Protein AF-A0A3D2Q857-F1 (afdb_monomer_lite)

Radius of gyration: 27.86 Å; chains: 1; bounding box: 73×74×64 Å

Sequence (341 aa):
PSPISETFEQLVIKKILSHPESVDIVTVSDYGKGFLSRLLLRTVIQNAKKRKIPIIVDPKGVDFTVYRYATILKPNLSEAYAAAKLPLDAPLDHVADVLLQNVHVDMLLITRSEEGMTLFTKEGERMDFPVRLKEVIDVTGAGDTVLAVISMALGNGLGIKYGAEIANIAAGMAIEKVGCTRINLSELAVRLLEYDVENKIFDEEHLFALKHALNGNQYTVLGLDSTQGMTTALFRSMRQIASKTKEKKLIVYLRDNEPDEEFVSLLSSLSEVDFIILKCESLKNLCEIIRPEEVYVIKDDMLISLENPSDLLELSMASTIIPKQLQFLLASQSSLQGEDA

Foldseek 3Di:
DEADDPVVLVVVLVVLLPDDLPDQAAEEEDPPPRDDDLVSLVSNLVSCVVSVHAYEYADDDQQLLSNAAHQEYEYELVNLCSNLVHDSPPDVLSSQQSCCVRRVYQKYWYQHQQQFIWIAGNVGDIDGAHAPAPDFAAQAQLSVLLRVQLRVCSSVVHDSVVSSNLSRQRSRVCRVDPHNDDDDLLNSLLSVLVPDLLVLEAEPVCLVSVLSVCVPAAEEEEEEELVVADDPLVVVVLVVVLPPDVGYAYEYEYPDQDHDPVRSVVLSPDPSHSHYYYDHPFPLVSCVSNVHPWYWYDDPSDIDTDPDSVVRVVVVPPDPPPPPVCVVVVVVVVVPPDDDD

pLDDT: mean 81.79, std 17.05, range [30.38, 98.44]

Secondary structure (DSSP, 8-state):
-PPPPHHHHHHHHHHHHTS-S----EEEE--SSSSS-HHHHHHHHHHHHHTT--EEEE--SS-GGGGTT-SEE--BHHHHHHHHT--TTS-HHHHHHHHHHHH--SEEEEE-GGG-EEEEETTS-EEEE----S-----TTHHHHHHHHHHHHHHTT--HHHHHHHHHHHHHHHHTSSSSPPPPHHHHHHHHHHS-SGGGEE-GGGHHHHHHHHTT--EEEEEE-GGG---HHHHHHHHHHHHT-TTPEEEEEE--SS--HHHHHHHHH-TT--EEE--SS-HHHHHHHH--SEEEEEETTEEEE--STTHHHHHHGGG----HHHHHHHHTTTTSSS---

Structure (mmCIF, N/CA/C/O backbone):
data_AF-A0A3D2Q857-F1
#
_entry.id   AF-A0A3D2Q857-F1
#
loop_
_atom_site.group_PDB
_atom_site.id
_atom_site.type_symbol
_atom_site.label_atom_id
_atom_site.label_alt_id
_atom_site.label_comp_id
_atom_site.label_asym_id
_atom_site.label_entity_id
_atom_site.label_seq_id
_atom_site.pdbx_PDB_ins_code
_atom_site.Cartn_x
_atom_site.Cartn_y
_atom_site.Cartn_z
_atom_site.occupancy
_atom_site.B_iso_or_equiv
_atom_site.auth_seq_id
_atom_site.auth_comp_id
_atom_site.auth_asym_id
_atom_site.auth_atom_id
_atom_site.pdbx_PDB_model_num
ATOM 1 N N . PRO A 1 1 ? 27.785 1.574 -13.848 1.00 69.19 1 PRO A N 1
ATOM 2 C CA . PRO A 1 1 ? 28.121 0.200 -13.396 1.00 69.19 1 PRO A CA 1
ATOM 3 C C . PRO A 1 1 ? 28.032 -0.787 -14.559 1.00 69.19 1 PRO A C 1
ATOM 5 O O . PRO A 1 1 ? 27.131 -0.662 -15.385 1.00 69.19 1 PRO A O 1
ATOM 8 N N . SER A 1 2 ? 28.976 -1.723 -14.638 1.00 80.38 2 SER A N 1
ATOM 9 C CA . SER A 1 2 ? 28.976 -2.751 -15.680 1.00 80.38 2 SER A CA 1
ATOM 10 C C . SER A 1 2 ? 27.854 -3.769 -15.437 1.00 80.38 2 SER A C 1
ATOM 12 O O . SER A 1 2 ? 27.570 -4.070 -14.274 1.00 80.38 2 SER A O 1
ATOM 14 N N . PRO A 1 3 ? 27.219 -4.300 -16.495 1.00 82.75 3 PRO A N 1
ATOM 15 C CA . PRO A 1 3 ? 26.289 -5.415 -16.367 1.00 82.75 3 PRO A CA 1
ATOM 16 C C . PRO A 1 3 ? 26.946 -6.637 -15.717 1.00 82.75 3 PRO A C 1
ATOM 18 O O . PRO A 1 3 ? 28.163 -6.825 -15.809 1.00 82.75 3 PRO A O 1
ATOM 21 N N . ILE A 1 4 ? 26.128 -7.485 -15.096 1.00 91.62 4 ILE A N 1
ATOM 22 C CA . ILE A 1 4 ? 26.543 -8.831 -14.685 1.00 91.62 4 ILE A CA 1
ATOM 23 C C . ILE A 1 4 ? 27.024 -9.664 -15.883 1.00 91.62 4 ILE A C 1
ATOM 25 O O . ILE A 1 4 ? 26.655 -9.402 -17.027 1.00 91.62 4 ILE A O 1
ATOM 29 N N . SER A 1 5 ? 27.855 -10.679 -15.625 1.00 94.38 5 SER A N 1
ATOM 30 C CA . SER A 1 5 ? 28.319 -11.582 -16.681 1.00 94.38 5 SER A CA 1
ATOM 31 C C . SER A 1 5 ? 27.171 -12.424 -17.240 1.00 94.38 5 SER A C 1
ATOM 33 O O . SER A 1 5 ? 26.264 -12.815 -16.506 1.00 94.38 5 SER A O 1
ATOM 35 N N . GLU A 1 6 ? 27.248 -12.761 -18.527 1.00 93.88 6 GLU A N 1
ATOM 36 C CA . GLU A 1 6 ? 26.237 -13.570 -19.220 1.00 93.88 6 GLU A CA 1
ATOM 37 C C . GLU A 1 6 ? 26.003 -14.918 -18.520 1.00 93.88 6 GLU A C 1
ATOM 39 O O . GLU A 1 6 ? 24.867 -15.316 -18.272 1.00 93.88 6 GLU A O 1
ATOM 44 N N . THR A 1 7 ? 27.071 -15.597 -18.091 1.00 95.81 7 THR A N 1
ATOM 45 C CA . THR A 1 7 ? 26.963 -16.865 -17.353 1.00 95.81 7 THR A CA 1
ATOM 46 C C . THR A 1 7 ? 26.178 -16.713 -16.047 1.00 95.81 7 THR A C 1
ATOM 48 O O . THR A 1 7 ? 25.382 -17.586 -15.697 1.00 95.81 7 THR A O 1
ATOM 51 N N . PHE A 1 8 ? 26.389 -15.614 -15.314 1.00 95.56 8 PHE A N 1
ATOM 52 C CA . PHE A 1 8 ? 25.679 -15.358 -14.062 1.00 95.56 8 PHE A CA 1
ATOM 53 C C . PHE A 1 8 ? 24.224 -14.945 -14.313 1.00 95.56 8 PHE A C 1
ATOM 55 O O . PHE A 1 8 ? 23.327 -15.437 -13.634 1.00 95.56 8 PHE A O 1
ATOM 62 N N . GLU A 1 9 ? 23.974 -14.121 -15.331 1.00 95.75 9 GLU A N 1
ATOM 63 C CA . GLU A 1 9 ? 22.632 -13.743 -15.779 1.00 95.75 9 GLU A CA 1
ATOM 64 C C . GLU A 1 9 ? 21.779 -14.973 -16.125 1.00 95.75 9 GLU A C 1
ATOM 66 O O . GLU A 1 9 ? 20.667 -15.118 -15.614 1.00 95.75 9 GLU A O 1
ATOM 71 N N . GLN A 1 10 ? 22.319 -15.908 -16.914 1.00 95.94 10 GLN A N 1
ATOM 72 C CA . GLN A 1 10 ? 21.631 -17.154 -17.268 1.00 95.94 10 GLN A CA 1
ATOM 73 C C . GLN A 1 10 ? 21.326 -18.022 -16.039 1.00 95.94 10 GLN A C 1
ATOM 75 O O . GLN A 1 10 ? 20.254 -18.625 -15.944 1.00 95.94 10 GLN A O 1
ATOM 80 N N . LEU A 1 11 ? 22.240 -18.064 -15.064 1.00 96.06 11 LEU A N 1
ATOM 81 C CA . LEU A 1 11 ? 22.031 -18.783 -13.807 1.00 96.06 11 LEU A CA 1
ATOM 82 C C . LEU A 1 11 ? 20.894 -18.163 -12.981 1.00 96.06 11 LEU A C 1
ATOM 84 O O . LEU A 1 11 ? 20.036 -18.897 -12.483 1.00 96.06 11 LEU A O 1
ATOM 88 N N . VAL A 1 12 ? 20.860 -16.832 -12.868 1.00 94.69 12 VAL A N 1
ATOM 89 C CA . VAL A 1 12 ? 19.798 -16.095 -12.164 1.00 94.69 12 VAL A CA 1
ATOM 90 C C . VAL A 1 12 ? 18.449 -16.324 -12.842 1.00 94.69 12 VAL A C 1
ATOM 92 O O . VAL A 1 12 ? 17.491 -16.710 -12.170 1.00 94.69 12 VAL A O 1
ATOM 95 N N . ILE A 1 13 ? 18.381 -16.177 -14.170 1.00 94.69 13 ILE A N 1
ATOM 96 C CA . ILE A 1 13 ? 17.165 -16.433 -14.954 1.00 94.69 13 ILE A CA 1
ATOM 97 C C . ILE A 1 13 ? 16.664 -17.854 -14.700 1.00 94.69 13 ILE A C 1
ATOM 99 O O . ILE A 1 13 ? 15.509 -18.042 -14.320 1.00 94.69 13 ILE A O 1
ATOM 103 N N . LYS A 1 14 ? 17.535 -18.861 -14.839 1.00 94.94 14 LYS A N 1
ATOM 104 C CA . LYS A 1 14 ? 17.166 -20.262 -14.607 1.00 94.94 14 LYS A CA 1
ATOM 105 C C . LYS A 1 14 ? 16.597 -20.471 -13.203 1.00 94.94 14 LYS A C 1
ATOM 107 O O . LYS A 1 14 ? 15.602 -21.176 -13.058 1.00 94.94 14 LYS A O 1
ATOM 112 N N . LYS A 1 15 ? 17.201 -19.856 -12.181 1.00 92.75 15 LYS A N 1
ATOM 113 C CA . LYS A 1 15 ? 16.764 -19.997 -10.787 1.00 92.75 15 LYS A CA 1
ATOM 114 C C . LYS A 1 15 ? 15.410 -19.335 -10.523 1.00 92.75 15 LYS A C 1
ATOM 116 O O . LYS A 1 15 ? 14.588 -19.920 -9.816 1.00 92.75 15 LYS A O 1
ATOM 121 N N . ILE A 1 16 ? 15.162 -18.155 -11.090 1.00 90.06 16 ILE A N 1
ATOM 122 C CA . ILE A 1 16 ? 13.866 -17.468 -10.975 1.00 90.06 16 ILE A CA 1
ATOM 123 C C . ILE A 1 16 ? 12.778 -18.285 -11.677 1.00 90.06 16 ILE A C 1
ATOM 125 O O . ILE A 1 16 ? 11.742 -18.565 -11.082 1.00 90.06 16 ILE A O 1
ATOM 129 N N . LEU A 1 17 ? 13.037 -18.750 -12.902 1.00 89.19 17 LEU A N 1
ATOM 130 C CA . LEU A 1 17 ? 12.067 -19.526 -13.678 1.00 89.19 17 LEU A CA 1
ATOM 131 C C . LEU A 1 17 ? 11.774 -20.914 -13.087 1.00 89.19 17 LEU A C 1
ATOM 133 O O . LEU A 1 17 ? 10.726 -21.479 -13.382 1.00 89.19 17 LEU A O 1
ATOM 137 N N . SER A 1 18 ? 12.674 -21.463 -12.264 1.00 88.94 18 SER A N 1
ATOM 138 C CA . SER A 1 18 ? 12.472 -22.746 -11.579 1.00 88.94 18 SER A CA 1
ATOM 139 C C . SER A 1 18 ? 11.699 -22.649 -10.259 1.00 88.94 18 SER A C 1
ATOM 141 O O . SER A 1 18 ? 11.531 -23.673 -9.599 1.00 88.94 18 SER A O 1
ATOM 143 N N . HIS A 1 19 ? 11.303 -21.450 -9.815 1.00 81.31 19 HIS A N 1
ATOM 144 C CA . HIS A 1 19 ? 10.526 -21.319 -8.579 1.00 81.31 19 HIS A CA 1
ATOM 145 C C . HIS A 1 19 ? 9.131 -21.955 -8.721 1.00 81.31 19 HIS A C 1
ATOM 147 O O . HIS A 1 19 ? 8.553 -21.905 -9.809 1.00 81.31 19 HIS A O 1
ATOM 153 N N . PRO A 1 20 ? 8.594 -22.548 -7.636 1.00 66.69 20 PRO A N 1
ATOM 154 C CA . PRO A 1 20 ? 7.318 -23.261 -7.653 1.00 66.69 20 PRO A CA 1
ATOM 155 C C . PRO A 1 20 ? 6.125 -22.367 -8.035 1.00 66.69 20 PRO A C 1
ATOM 157 O O . PRO A 1 20 ? 6.214 -21.136 -8.092 1.00 66.69 20 PRO A O 1
ATOM 160 N N . GLU A 1 21 ? 4.983 -23.005 -8.309 1.00 70.25 21 GLU A N 1
ATOM 161 C CA . GLU A 1 21 ? 3.767 -22.325 -8.776 1.00 70.25 21 GLU A CA 1
ATOM 162 C C . GLU A 1 21 ? 3.173 -21.330 -7.760 1.00 70.25 21 GLU A C 1
ATOM 164 O O . GLU A 1 21 ? 2.498 -20.393 -8.175 1.00 70.25 21 GLU A O 1
ATOM 169 N N . SER A 1 22 ? 3.510 -21.461 -6.474 1.00 81.06 22 SER A N 1
ATOM 170 C CA . SER A 1 22 ? 2.967 -20.712 -5.329 1.00 81.06 22 SER A CA 1
ATOM 171 C C . SER A 1 22 ? 3.533 -19.292 -5.143 1.00 81.06 22 SER A C 1
ATOM 173 O O . SER A 1 22 ? 3.868 -18.908 -4.025 1.00 81.06 22 SER A O 1
ATOM 175 N N . VAL A 1 23 ? 3.747 -18.540 -6.224 1.00 89.94 23 VAL A N 1
ATOM 176 C CA . VAL A 1 23 ? 4.171 -17.132 -6.138 1.00 89.94 23 VAL A CA 1
ATOM 177 C C . VAL A 1 23 ? 2.974 -16.249 -6.456 1.00 89.94 23 VAL A C 1
ATOM 179 O O . VAL A 1 23 ? 2.501 -16.271 -7.590 1.00 89.94 23 VAL A O 1
ATOM 182 N 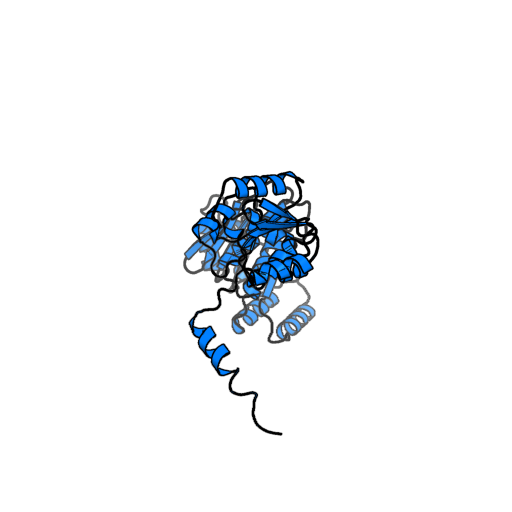N . ASP A 1 24 ? 2.531 -15.457 -5.482 1.00 91.94 24 ASP A N 1
ATOM 183 C CA . ASP A 1 24 ? 1.356 -14.584 -5.624 1.00 91.94 24 ASP A CA 1
ATOM 184 C C . ASP A 1 24 ? 1.696 -13.228 -6.258 1.00 91.94 24 ASP A C 1
ATOM 186 O O . ASP A 1 24 ? 0.861 -12.618 -6.922 1.00 91.94 24 ASP A O 1
ATOM 190 N N . ILE A 1 25 ? 2.938 -12.758 -6.096 1.00 94.50 25 ILE A N 1
ATOM 191 C CA . ILE A 1 25 ? 3.408 -11.474 -6.626 1.00 94.50 25 ILE A CA 1
ATOM 192 C C . ILE A 1 25 ? 4.908 -11.492 -6.928 1.00 94.50 25 ILE A C 1
ATOM 194 O O . ILE A 1 25 ? 5.692 -12.155 -6.248 1.00 94.50 25 ILE A O 1
ATOM 198 N N . VAL A 1 26 ? 5.320 -10.738 -7.950 1.00 95.38 26 VAL A N 1
ATOM 199 C CA . VAL A 1 26 ? 6.729 -10.457 -8.248 1.00 95.38 26 VAL A CA 1
ATOM 200 C C . VAL A 1 26 ? 7.010 -8.974 -8.039 1.00 95.38 26 VAL A C 1
ATOM 202 O O . VAL A 1 26 ? 6.297 -8.111 -8.546 1.00 95.38 26 VAL A O 1
ATOM 205 N N . THR A 1 27 ? 8.103 -8.673 -7.349 1.00 96.44 27 THR A N 1
ATOM 206 C CA . THR A 1 27 ? 8.496 -7.300 -7.037 1.00 96.44 27 THR A CA 1
ATOM 207 C C . THR A 1 27 ? 9.927 -7.058 -7.500 1.00 96.44 27 THR A C 1
ATOM 209 O O . THR A 1 27 ? 10.819 -7.864 -7.233 1.00 96.44 27 THR A O 1
ATOM 212 N N . VAL A 1 28 ? 10.155 -5.952 -8.205 1.00 96.69 28 VAL A N 1
ATOM 213 C CA . VAL A 1 28 ? 11.469 -5.551 -8.715 1.00 96.69 28 VAL A CA 1
ATOM 214 C C . VAL A 1 28 ? 11.796 -4.164 -8.181 1.00 96.69 28 VAL A C 1
ATOM 216 O O . VAL A 1 28 ? 11.106 -3.211 -8.518 1.00 96.69 28 VAL A O 1
ATOM 219 N N . SER A 1 29 ? 12.854 -4.052 -7.379 1.00 95.31 29 SER A N 1
ATOM 220 C CA . SER A 1 29 ? 13.442 -2.762 -7.004 1.00 95.31 29 SER A CA 1
ATOM 221 C C . SER A 1 29 ? 14.738 -2.563 -7.783 1.00 95.31 29 SER A C 1
ATOM 223 O O . SER A 1 29 ? 15.705 -3.311 -7.593 1.00 95.31 29 SER A O 1
ATOM 225 N N . ASP A 1 30 ? 14.743 -1.612 -8.719 1.00 95.25 30 ASP A N 1
ATOM 226 C CA . ASP A 1 30 ? 15.918 -1.289 -9.517 1.00 95.25 30 ASP A CA 1
ATOM 227 C C . ASP A 1 30 ? 16.662 -0.081 -8.948 1.00 95.25 30 ASP A C 1
ATOM 229 O O . ASP A 1 30 ? 16.148 1.027 -8.863 1.00 95.25 30 ASP A O 1
ATOM 233 N N . TYR A 1 31 ? 17.930 -0.284 -8.597 1.00 91.50 31 TYR A N 1
ATOM 234 C CA . TYR A 1 31 ? 18.826 0.782 -8.137 1.00 91.50 31 TYR A CA 1
ATOM 235 C C . TYR A 1 31 ? 19.800 1.246 -9.230 1.00 91.50 31 TYR A C 1
ATOM 237 O O . TYR A 1 31 ? 20.719 2.026 -8.962 1.00 91.50 31 TYR A O 1
ATOM 245 N N . GLY A 1 32 ? 19.670 0.729 -10.456 1.00 91.69 32 GLY A N 1
ATOM 246 C CA . GLY A 1 32 ? 20.548 1.047 -11.578 1.00 91.69 32 GLY A CA 1
ATOM 247 C C . GLY A 1 32 ? 21.992 0.593 -11.353 1.00 91.69 32 GLY A C 1
ATOM 248 O O . GLY A 1 32 ? 22.923 1.258 -11.804 1.00 91.69 32 GLY A O 1
ATOM 249 N N . LYS A 1 33 ? 22.207 -0.511 -10.617 1.00 92.50 33 LYS A N 1
ATOM 250 C CA . LYS A 1 33 ? 23.543 -1.022 -10.233 1.00 92.50 33 LYS A CA 1
ATOM 251 C C . LYS A 1 33 ? 24.117 -2.092 -11.173 1.00 92.50 33 LYS A C 1
ATOM 253 O O . LYS A 1 33 ? 25.229 -2.550 -10.939 1.00 92.50 33 LYS A O 1
ATOM 258 N N . GLY A 1 34 ? 23.409 -2.447 -12.248 1.00 90.88 34 GLY A N 1
ATOM 259 C CA . GLY A 1 34 ? 23.886 -3.371 -13.292 1.00 90.88 34 GLY A CA 1
ATOM 260 C C . GLY A 1 34 ? 23.492 -4.843 -13.106 1.00 90.88 34 GLY A C 1
ATOM 261 O O . GLY A 1 34 ? 23.753 -5.648 -13.996 1.00 90.88 34 GLY A O 1
ATOM 262 N N . PHE A 1 35 ? 22.839 -5.196 -11.992 1.00 94.00 35 PHE A N 1
ATOM 263 C CA . PHE A 1 35 ? 22.289 -6.541 -11.772 1.00 94.00 35 PHE A CA 1
ATOM 264 C C . PHE A 1 35 ? 21.055 -6.811 -12.642 1.00 94.00 35 PHE A C 1
ATOM 266 O O . PHE A 1 35 ? 20.967 -7.846 -13.297 1.00 94.00 35 PHE A O 1
ATOM 273 N N . LEU A 1 36 ? 20.118 -5.861 -12.675 1.00 95.12 36 LEU A N 1
ATOM 274 C CA . LEU A 1 36 ? 18.904 -5.945 -13.482 1.00 95.12 36 LEU A CA 1
ATOM 275 C C . LEU A 1 36 ? 19.212 -5.551 -14.926 1.00 95.12 36 LEU A C 1
ATOM 277 O O . LEU A 1 36 ? 19.081 -4.402 -15.340 1.00 95.12 36 LEU A O 1
ATOM 281 N N . SER A 1 37 ? 19.687 -6.522 -15.695 1.00 93.94 37 SER A N 1
ATOM 282 C CA . SER A 1 37 ? 19.902 -6.363 -17.127 1.00 93.94 37 SER A CA 1
ATOM 283 C C . SER A 1 37 ? 18.575 -6.321 -17.900 1.00 93.94 37 SER A C 1
ATOM 285 O O . SER A 1 37 ? 17.525 -6.767 -17.428 1.00 93.94 37 SER A O 1
ATOM 287 N N . ARG A 1 38 ? 18.632 -5.857 -19.157 1.00 93.50 38 ARG A N 1
ATOM 288 C CA . ARG A 1 38 ? 17.465 -5.859 -20.059 1.00 93.50 38 ARG A CA 1
ATOM 289 C C . ARG A 1 38 ? 16.916 -7.268 -20.297 1.00 93.50 38 ARG A C 1
ATOM 291 O O . ARG A 1 38 ? 15.700 -7.439 -20.358 1.00 93.50 38 ARG A O 1
ATOM 298 N N . LEU A 1 39 ? 17.789 -8.268 -20.450 1.00 94.38 39 LEU A N 1
ATOM 299 C CA . LEU A 1 39 ? 17.365 -9.648 -20.690 1.00 94.38 39 LEU A CA 1
ATOM 300 C C . LEU A 1 39 ? 16.694 -10.241 -19.448 1.00 94.38 39 LEU A C 1
ATOM 302 O O . LEU A 1 39 ? 15.630 -10.851 -19.575 1.00 94.38 39 LEU A O 1
ATOM 306 N N . LEU A 1 40 ? 17.266 -10.021 -18.260 1.00 95.62 40 LEU A N 1
ATOM 307 C CA . LEU A 1 40 ? 16.693 -10.486 -17.000 1.00 95.62 40 LEU A CA 1
ATOM 308 C C . LEU A 1 40 ? 15.311 -9.866 -16.759 1.00 95.62 40 LEU A C 1
ATOM 310 O O . LEU A 1 40 ? 14.342 -10.608 -16.603 1.00 95.62 40 LEU A O 1
ATOM 314 N N . LEU A 1 41 ? 15.196 -8.533 -16.815 1.00 96.12 41 LEU A N 1
ATOM 315 C CA . LEU A 1 41 ? 13.925 -7.819 -16.625 1.00 96.12 41 LEU A CA 1
ATOM 316 C C . LEU A 1 41 ? 12.846 -8.315 -17.589 1.00 96.12 41 LEU A C 1
ATOM 318 O O . LEU A 1 41 ? 11.762 -8.712 -17.162 1.00 96.12 41 LEU A O 1
ATOM 322 N N . ARG A 1 42 ? 13.164 -8.376 -18.888 1.00 95.44 42 ARG A N 1
ATOM 323 C CA . ARG A 1 42 ? 12.232 -8.867 -19.909 1.00 95.44 42 ARG A CA 1
ATOM 324 C C . ARG A 1 42 ? 11.771 -10.290 -19.612 1.00 95.44 42 ARG A C 1
ATOM 326 O O . ARG A 1 42 ? 10.584 -10.579 -19.739 1.00 95.44 42 ARG A O 1
ATOM 333 N N . THR A 1 43 ? 12.690 -11.172 -19.231 1.00 95.50 43 THR A N 1
ATOM 334 C CA . THR A 1 43 ? 12.377 -12.581 -18.966 1.00 95.50 43 THR A CA 1
ATOM 335 C C . THR A 1 43 ? 11.466 -12.732 -17.749 1.00 95.50 43 THR A C 1
ATOM 337 O O . THR A 1 43 ? 10.483 -13.471 -17.810 1.00 95.50 43 THR A O 1
ATOM 340 N N . VAL A 1 44 ? 11.748 -11.997 -16.670 1.00 95.50 44 VAL A N 1
ATOM 341 C CA . VAL A 1 44 ? 10.947 -12.017 -15.437 1.00 95.50 44 VAL A CA 1
ATOM 342 C C . VAL A 1 44 ? 9.545 -11.459 -15.686 1.00 95.50 44 VAL A C 1
ATOM 344 O O . VAL A 1 44 ? 8.564 -12.129 -15.364 1.00 95.50 44 VAL A O 1
ATOM 347 N N . ILE A 1 45 ? 9.430 -10.295 -16.336 1.00 96.44 45 ILE A N 1
ATOM 348 C CA . ILE A 1 45 ? 8.134 -9.667 -16.648 1.00 96.44 45 ILE A CA 1
ATOM 349 C C . ILE A 1 45 ? 7.285 -10.575 -17.547 1.00 96.44 45 ILE A C 1
ATOM 351 O O . ILE A 1 45 ? 6.103 -10.794 -17.285 1.00 96.44 45 ILE A O 1
ATOM 355 N N . GLN A 1 46 ? 7.879 -11.160 -18.592 1.00 94.88 46 GLN A N 1
ATOM 356 C CA . GLN A 1 46 ? 7.160 -12.066 -19.491 1.00 94.88 46 GLN A CA 1
ATOM 357 C C . GLN A 1 46 ? 6.697 -13.346 -18.786 1.00 94.88 46 GLN A C 1
ATOM 359 O O . GLN A 1 46 ? 5.591 -13.822 -19.053 1.00 94.88 46 GLN A O 1
ATOM 364 N N . ASN A 1 47 ? 7.516 -13.905 -17.890 1.00 93.69 47 ASN A N 1
ATOM 365 C CA . ASN A 1 47 ? 7.133 -15.080 -17.115 1.00 93.69 47 ASN A CA 1
ATOM 366 C C . ASN A 1 47 ? 5.969 -14.777 -16.162 1.00 93.69 47 ASN A C 1
ATOM 368 O O . ASN A 1 47 ? 4.984 -15.517 -16.178 1.00 93.69 47 ASN A O 1
ATOM 372 N N . ALA A 1 48 ? 6.050 -13.674 -15.410 1.00 94.19 48 ALA A N 1
ATOM 373 C CA . ALA A 1 48 ? 4.988 -13.230 -14.509 1.00 94.19 48 ALA A CA 1
ATOM 374 C C . ALA A 1 48 ? 3.670 -13.031 -15.274 1.00 94.19 48 ALA A C 1
ATOM 376 O O . ALA A 1 48 ? 2.653 -13.634 -14.932 1.00 94.19 48 ALA A O 1
ATOM 377 N N . LYS A 1 49 ? 3.717 -12.325 -16.413 1.00 92.75 49 LYS A N 1
ATOM 378 C CA . LYS A 1 49 ? 2.553 -12.114 -17.284 1.00 92.75 49 LYS A CA 1
ATOM 379 C C . LYS A 1 49 ? 1.951 -13.420 -17.808 1.00 92.75 49 LYS A C 1
ATOM 381 O O . LYS A 1 49 ? 0.735 -13.584 -17.779 1.00 92.75 49 LYS A O 1
ATOM 386 N N . LYS A 1 50 ? 2.779 -14.374 -18.256 1.00 92.81 50 LYS A N 1
ATOM 387 C CA . LYS A 1 50 ? 2.311 -15.696 -18.721 1.00 92.81 50 LYS A CA 1
ATOM 388 C C . LYS A 1 50 ? 1.585 -16.465 -17.613 1.00 92.81 50 LYS A C 1
ATOM 390 O O . LYS A 1 50 ? 0.608 -17.154 -17.893 1.00 92.81 50 LYS A O 1
ATOM 395 N N . ARG A 1 51 ? 2.062 -16.339 -16.375 1.00 91.88 51 ARG A N 1
ATOM 396 C CA . AR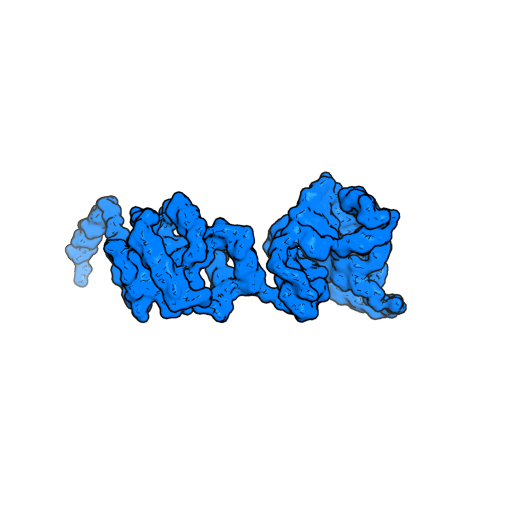G A 1 51 ? 1.475 -16.964 -15.182 1.00 91.88 51 ARG A CA 1
ATOM 397 C C . ARG A 1 51 ? 0.325 -16.158 -14.574 1.00 91.88 51 ARG A C 1
ATOM 399 O O . ARG A 1 51 ? -0.271 -16.629 -13.618 1.00 91.88 51 ARG A O 1
ATOM 406 N N . LYS A 1 52 ? 0.006 -14.980 -15.129 1.00 92.44 52 LYS A N 1
ATOM 407 C CA . LYS A 1 52 ? -0.959 -14.016 -14.573 1.00 92.44 52 LYS A CA 1
ATOM 408 C C . LYS A 1 52 ? -0.621 -13.584 -13.139 1.00 92.44 52 LYS A C 1
ATOM 410 O O . LYS A 1 52 ? -1.516 -13.280 -12.362 1.00 92.44 52 LYS A O 1
ATOM 415 N N . ILE A 1 53 ? 0.667 -13.552 -12.810 1.00 93.81 53 ILE A N 1
ATOM 416 C CA . ILE A 1 53 ? 1.162 -13.048 -11.531 1.00 93.81 53 ILE A CA 1
ATOM 417 C C . ILE A 1 53 ? 1.406 -11.542 -11.686 1.00 93.81 53 ILE A C 1
ATOM 419 O O . ILE A 1 53 ? 2.140 -11.157 -12.607 1.00 93.81 53 ILE A O 1
ATOM 423 N N . PRO A 1 54 ? 0.825 -10.692 -10.823 1.00 95.19 54 PRO A N 1
ATOM 424 C CA . PRO A 1 54 ? 1.124 -9.269 -10.797 1.00 95.19 54 PRO A CA 1
ATOM 425 C C . PRO A 1 54 ? 2.621 -9.017 -10.624 1.00 95.19 54 PRO A C 1
ATOM 427 O O . PRO A 1 54 ? 3.278 -9.645 -9.791 1.00 95.19 54 PRO A O 1
ATOM 430 N N . ILE A 1 55 ? 3.160 -8.080 -11.402 1.00 96.88 55 ILE A N 1
ATOM 431 C CA . ILE A 1 55 ? 4.538 -7.619 -11.243 1.00 96.88 55 ILE A CA 1
ATOM 432 C C . ILE A 1 55 ? 4.595 -6.110 -11.038 1.00 96.88 55 ILE A C 1
ATOM 434 O O . ILE A 1 55 ? 4.107 -5.342 -11.871 1.00 96.88 55 ILE A O 1
ATOM 438 N N . ILE A 1 56 ? 5.216 -5.701 -9.933 1.00 97.94 56 ILE A N 1
ATOM 439 C CA . ILE A 1 56 ? 5.453 -4.298 -9.595 1.00 97.94 56 ILE A CA 1
ATOM 440 C C . ILE A 1 56 ? 6.935 -3.999 -9.767 1.00 97.94 56 ILE A C 1
ATOM 442 O O . ILE A 1 56 ? 7.790 -4.746 -9.287 1.00 97.94 56 ILE A O 1
ATOM 446 N N . VAL A 1 57 ? 7.232 -2.890 -10.433 1.00 97.94 57 VAL A N 1
ATOM 447 C CA . VAL A 1 57 ? 8.598 -2.431 -10.667 1.00 97.94 57 VAL A CA 1
ATOM 448 C C . VAL A 1 57 ? 8.773 -1.027 -10.095 1.00 97.94 57 VAL A C 1
ATOM 450 O O . VAL A 1 57 ? 8.054 -0.111 -10.489 1.00 97.94 57 VAL A O 1
ATOM 453 N N . ASP A 1 58 ? 9.754 -0.851 -9.213 1.00 97.31 58 ASP A N 1
ATOM 454 C CA . ASP A 1 58 ? 10.328 0.448 -8.857 1.00 97.31 58 ASP A CA 1
ATOM 455 C C . ASP A 1 58 ? 11.506 0.736 -9.804 1.00 97.31 58 ASP A C 1
ATOM 457 O O . ASP A 1 58 ? 12.533 0.049 -9.724 1.00 97.31 58 ASP A O 1
ATOM 461 N N . PRO A 1 59 ? 11.334 1.628 -10.796 1.00 96.56 59 PRO A N 1
ATOM 462 C CA . PRO A 1 59 ? 12.289 1.783 -11.881 1.00 96.56 59 PRO A CA 1
ATOM 463 C C . PRO A 1 59 ? 13.490 2.646 -11.491 1.00 96.56 59 PRO A C 1
ATOM 465 O O . PRO A 1 59 ? 13.447 3.442 -10.559 1.00 96.56 59 PRO A O 1
ATOM 468 N N . LYS A 1 60 ? 14.546 2.588 -12.312 1.00 94.56 60 LYS A N 1
ATOM 469 C CA . LYS A 1 60 ? 15.638 3.563 -12.262 1.00 94.56 60 LYS A CA 1
ATOM 470 C C . LYS A 1 60 ? 16.019 4.090 -13.630 1.00 94.56 60 LYS A C 1
ATOM 472 O O . LYS A 1 60 ? 16.027 3.377 -14.629 1.00 94.56 60 LYS A O 1
ATOM 477 N N . GLY A 1 61 ? 16.455 5.346 -13.646 1.00 91.38 61 GLY A N 1
ATOM 478 C CA . GLY A 1 61 ? 16.944 6.011 -14.846 1.00 91.38 61 GLY A CA 1
ATOM 479 C C . GLY A 1 61 ? 15.806 6.614 -15.661 1.00 91.38 61 GLY A C 1
ATOM 480 O O . GLY A 1 61 ? 14.750 6.922 -15.127 1.00 91.38 61 GLY A O 1
ATOM 481 N N . VAL A 1 62 ? 16.058 6.822 -16.953 1.00 93.44 62 VAL A N 1
ATOM 482 C CA . VAL A 1 62 ? 15.157 7.573 -17.850 1.00 93.44 62 VAL A CA 1
ATOM 483 C C . VAL A 1 62 ? 14.573 6.720 -18.975 1.00 93.44 62 VAL A C 1
ATOM 485 O O . VAL A 1 62 ? 13.696 7.165 -19.704 1.00 93.44 62 VAL A O 1
ATOM 488 N N . ASP A 1 63 ? 15.070 5.496 -19.157 1.00 94.75 63 ASP A N 1
ATOM 489 C CA . ASP A 1 63 ? 14.557 4.571 -20.166 1.00 94.75 63 ASP A CA 1
ATOM 490 C C . ASP A 1 63 ? 13.640 3.547 -19.504 1.00 94.75 63 ASP A C 1
ATOM 492 O O . ASP A 1 63 ? 14.062 2.443 -19.169 1.00 94.75 63 ASP A O 1
ATOM 496 N N . PHE A 1 64 ? 12.366 3.900 -19.335 1.00 97.12 64 PHE A N 1
ATOM 497 C CA . PHE A 1 64 ? 11.384 2.974 -18.768 1.00 97.12 64 PHE A CA 1
ATOM 498 C C . PHE A 1 64 ? 10.963 1.864 -19.736 1.00 97.12 64 PHE A C 1
ATOM 500 O O . PHE A 1 64 ? 10.280 0.925 -19.330 1.00 97.12 64 PHE A O 1
ATOM 507 N N . THR A 1 65 ? 11.409 1.886 -20.999 1.00 95.38 65 THR A N 1
ATOM 508 C CA . THR A 1 65 ? 11.046 0.842 -21.970 1.00 95.38 65 THR A CA 1
ATOM 509 C C . THR A 1 65 ? 11.634 -0.535 -21.628 1.00 95.38 65 THR A C 1
ATOM 511 O O . THR A 1 65 ? 11.194 -1.557 -22.158 1.00 95.38 65 THR A O 1
ATOM 514 N N . VAL A 1 66 ? 12.600 -0.593 -20.708 1.00 95.44 66 VAL A N 1
ATOM 515 C CA . VAL A 1 66 ? 13.128 -1.853 -20.162 1.00 95.44 66 VAL A CA 1
ATOM 516 C C . VAL A 1 66 ? 12.127 -2.577 -19.256 1.00 95.44 66 VAL A C 1
ATOM 518 O O . VAL A 1 66 ? 12.239 -3.790 -19.093 1.00 95.44 66 VAL A O 1
ATOM 521 N N . TYR A 1 67 ? 11.130 -1.862 -18.726 1.00 97.38 67 TYR A N 1
ATOM 522 C CA . TYR A 1 67 ? 10.103 -2.381 -17.815 1.00 97.38 67 TYR A CA 1
ATOM 523 C C . TYR A 1 67 ? 8.749 -2.610 -18.506 1.00 97.38 67 TYR A C 1
ATOM 525 O O . TYR A 1 67 ? 7.719 -2.743 -17.844 1.00 97.38 67 TYR A O 1
ATOM 533 N N . ARG A 1 68 ? 8.726 -2.631 -19.847 1.00 96.12 68 ARG A N 1
ATOM 534 C CA . ARG A 1 68 ? 7.485 -2.751 -20.624 1.00 96.12 68 ARG A CA 1
ATOM 535 C C . ARG A 1 68 ? 6.659 -3.964 -20.225 1.00 96.12 68 ARG A C 1
ATOM 537 O O . ARG A 1 68 ? 7.201 -5.056 -20.066 1.00 96.12 68 ARG A O 1
ATOM 544 N N . TYR A 1 69 ? 5.339 -3.778 -20.196 1.00 96.12 69 TYR A N 1
ATOM 545 C CA . TYR A 1 69 ? 4.344 -4.803 -19.862 1.00 96.12 69 TYR A CA 1
ATOM 546 C C . TYR A 1 69 ? 4.348 -5.293 -18.411 1.00 96.12 69 TYR A C 1
ATOM 548 O O . TYR A 1 69 ? 3.720 -6.319 -18.134 1.00 96.12 69 TYR A O 1
ATOM 556 N N . ALA A 1 70 ? 5.029 -4.593 -17.502 1.00 97.38 70 ALA A N 1
ATOM 557 C CA . ALA A 1 70 ? 4.797 -4.781 -16.077 1.00 97.38 70 ALA A CA 1
ATOM 558 C C . ALA A 1 70 ? 3.343 -4.435 -15.712 1.00 97.38 70 ALA A C 1
ATOM 560 O O . ALA A 1 70 ? 2.696 -3.637 -16.394 1.00 97.38 70 ALA A O 1
ATOM 561 N N . THR A 1 71 ? 2.830 -5.027 -14.633 1.00 97.38 71 THR A N 1
ATOM 562 C CA . THR A 1 71 ? 1.486 -4.706 -14.136 1.00 97.38 71 THR A CA 1
ATOM 563 C C . THR A 1 71 ? 1.467 -3.290 -13.576 1.00 97.38 71 THR A C 1
ATOM 565 O O . THR A 1 71 ? 0.609 -2.496 -13.942 1.00 97.38 71 THR A O 1
ATOM 568 N N . ILE A 1 72 ? 2.445 -2.956 -12.729 1.00 98.12 72 ILE A N 1
ATOM 569 C CA . ILE A 1 72 ? 2.561 -1.634 -12.111 1.00 98.12 72 ILE A CA 1
ATOM 570 C C . ILE A 1 72 ? 3.991 -1.128 -12.249 1.00 98.12 72 ILE A C 1
ATOM 572 O O . ILE A 1 72 ? 4.945 -1.839 -11.923 1.00 98.12 72 ILE A O 1
ATOM 576 N N . LEU A 1 73 ? 4.133 0.118 -12.687 1.00 98.31 73 LEU A N 1
ATOM 577 C CA . LEU A 1 73 ? 5.388 0.860 -12.619 1.00 98.31 73 LEU A CA 1
ATOM 578 C C . LEU A 1 73 ? 5.269 1.955 -11.559 1.00 98.31 73 LEU A C 1
ATOM 580 O O . LEU A 1 73 ? 4.300 2.712 -11.580 1.00 98.31 73 LEU A O 1
ATOM 584 N N . LYS A 1 74 ? 6.240 2.042 -10.645 1.00 97.75 74 LYS A N 1
ATOM 585 C CA . LYS A 1 74 ? 6.201 2.944 -9.488 1.00 97.75 74 LYS A CA 1
ATOM 586 C C . LYS A 1 74 ? 7.364 3.951 -9.453 1.00 97.75 74 LYS A C 1
ATOM 588 O O . LYS A 1 74 ? 8.198 3.853 -8.554 1.00 97.75 74 LYS A O 1
ATOM 593 N N . PRO A 1 75 ? 7.484 4.892 -10.402 1.00 97.44 75 PRO A N 1
ATOM 594 C CA . PRO A 1 75 ? 8.529 5.912 -10.339 1.00 97.44 75 PRO A CA 1
ATOM 595 C C . PRO A 1 75 ? 8.229 6.963 -9.263 1.00 97.44 75 PRO A C 1
ATOM 597 O O . PRO A 1 75 ? 7.076 7.165 -8.874 1.00 97.44 75 PRO A O 1
ATOM 600 N N . ASN A 1 76 ? 9.252 7.705 -8.838 1.00 95.75 76 ASN A N 1
ATOM 601 C CA . ASN A 1 76 ? 9.006 9.008 -8.217 1.00 95.75 76 ASN A CA 1
ATOM 602 C C . ASN A 1 76 ? 8.725 10.090 -9.273 1.00 95.75 76 ASN A C 1
ATOM 604 O O . ASN A 1 76 ? 8.915 9.878 -10.473 1.00 95.75 76 ASN A O 1
ATOM 608 N N . LEU A 1 77 ? 8.298 11.270 -8.822 1.00 95.50 77 LEU A N 1
ATOM 609 C CA . LEU A 1 77 ? 7.963 12.397 -9.690 1.00 95.50 77 LEU A CA 1
ATOM 610 C C . LEU A 1 77 ? 9.107 12.760 -10.654 1.00 95.50 77 LEU A C 1
ATOM 612 O O . LEU A 1 77 ? 8.911 12.798 -11.865 1.00 95.50 77 LEU A O 1
ATOM 616 N N . SER A 1 78 ? 10.321 12.958 -10.137 1.00 94.75 78 SER A N 1
ATOM 617 C CA . SER A 1 78 ? 11.488 13.341 -10.947 1.00 94.75 78 SER A CA 1
ATOM 618 C C . SER A 1 78 ? 11.810 12.302 -12.027 1.00 94.75 78 SER A C 1
ATOM 620 O O . SER A 1 78 ? 12.043 12.645 -13.187 1.00 94.75 78 SER A O 1
ATOM 622 N N . GLU A 1 79 ? 11.757 11.018 -11.671 1.00 96.62 79 GLU A N 1
ATOM 623 C CA . GLU A 1 79 ? 11.976 9.913 -12.603 1.00 96.62 79 GLU A CA 1
ATOM 624 C C . GLU A 1 79 ? 10.877 9.837 -13.670 1.00 96.62 79 GLU A C 1
ATOM 626 O O . GLU A 1 79 ? 11.188 9.623 -14.841 1.00 96.62 79 GLU A O 1
ATOM 631 N N . ALA A 1 80 ? 9.613 10.072 -13.300 1.00 97.81 80 ALA A N 1
ATOM 632 C CA . ALA A 1 80 ? 8.494 10.093 -14.237 1.00 97.81 80 ALA A CA 1
ATOM 633 C C . ALA A 1 80 ? 8.653 11.202 -15.292 1.00 97.81 80 ALA A C 1
ATOM 635 O O . ALA A 1 80 ? 8.602 10.919 -16.491 1.00 97.81 80 ALA A O 1
ATOM 636 N N . TYR A 1 81 ? 8.927 12.441 -14.872 1.00 98.06 81 TYR A N 1
ATOM 637 C CA . TYR A 1 81 ? 9.158 13.557 -15.799 1.00 98.06 81 TYR A CA 1
ATOM 638 C C . TYR A 1 81 ? 10.382 13.322 -16.689 1.00 98.06 81 TYR A C 1
ATOM 640 O O . TYR A 1 81 ? 10.323 13.528 -17.906 1.00 98.06 81 TYR A O 1
ATOM 648 N N . ALA A 1 82 ? 11.482 12.829 -16.111 1.00 97.38 82 ALA A N 1
ATOM 649 C CA . ALA A 1 82 ? 12.698 12.541 -16.863 1.00 97.38 82 ALA A CA 1
ATOM 650 C C . ALA A 1 82 ? 12.481 11.444 -17.920 1.00 97.38 82 ALA A C 1
ATOM 652 O O . ALA A 1 82 ? 12.960 11.575 -19.049 1.00 97.38 82 ALA A O 1
ATOM 653 N N . ALA A 1 83 ? 11.733 10.389 -17.586 1.00 97.56 83 ALA A N 1
ATOM 654 C CA . ALA A 1 83 ? 11.406 9.313 -18.516 1.00 97.56 83 ALA A CA 1
ATOM 655 C C . ALA A 1 83 ? 10.401 9.743 -19.598 1.00 97.56 83 ALA A C 1
ATOM 657 O O . ALA A 1 83 ? 10.530 9.331 -20.754 1.00 97.56 83 ALA A O 1
ATOM 658 N N . ALA A 1 84 ? 9.444 10.612 -19.258 1.00 97.50 84 ALA A N 1
ATOM 659 C CA . ALA A 1 84 ? 8.509 11.198 -20.218 1.00 97.50 84 ALA A CA 1
ATOM 660 C C . ALA A 1 84 ? 9.172 12.240 -21.134 1.00 97.50 84 ALA A C 1
ATOM 662 O O . ALA A 1 84 ? 8.630 12.557 -22.191 1.00 97.50 84 ALA A O 1
ATOM 663 N N . LYS A 1 85 ? 10.358 12.742 -20.754 1.00 97.12 85 LYS A N 1
ATOM 664 C CA . LYS A 1 85 ? 11.080 13.834 -21.428 1.00 97.12 85 LYS A CA 1
ATOM 665 C C . LYS A 1 85 ? 10.246 15.115 -21.502 1.00 97.12 85 LYS A C 1
ATOM 667 O O . LYS A 1 85 ? 10.270 15.823 -22.508 1.00 97.12 85 LYS A O 1
ATOM 672 N N . LEU A 1 86 ? 9.522 15.397 -20.424 1.00 97.31 86 LEU A N 1
ATOM 673 C CA . LEU A 1 86 ? 8.686 16.581 -20.267 1.00 97.31 86 LEU A CA 1
ATOM 674 C C . LEU A 1 86 ? 9.249 17.486 -19.161 1.00 97.31 86 LEU A C 1
ATOM 676 O O . LEU A 1 86 ? 9.903 16.991 -18.239 1.00 97.31 86 LEU A O 1
ATOM 680 N N . PRO A 1 87 ? 9.030 18.809 -19.243 1.00 95.31 87 PRO A N 1
ATOM 681 C CA . PRO A 1 87 ? 9.429 19.733 -18.188 1.00 95.31 87 PRO A CA 1
ATOM 682 C C . PRO A 1 87 ? 8.558 19.542 -16.936 1.00 95.31 87 PRO A C 1
ATOM 684 O O . PRO A 1 87 ? 7.417 19.102 -17.046 1.00 95.31 87 PRO A O 1
ATOM 687 N N . LEU A 1 88 ? 9.092 19.874 -15.753 1.00 92.25 88 LEU A N 1
ATOM 688 C CA . LEU A 1 88 ? 8.433 19.650 -14.451 1.00 92.25 88 LEU A CA 1
ATOM 689 C C . LEU A 1 88 ? 7.100 20.400 -14.273 1.00 92.25 88 LEU A C 1
ATOM 691 O O . LEU A 1 88 ? 6.324 20.053 -13.391 1.00 92.25 88 LEU A O 1
ATOM 695 N N . ASP A 1 89 ? 6.837 21.422 -15.085 1.00 93.44 89 ASP A N 1
ATOM 696 C CA . ASP A 1 89 ? 5.588 22.189 -15.101 1.00 93.44 89 ASP A CA 1
ATOM 697 C C . ASP A 1 89 ? 4.513 21.582 -16.019 1.00 93.44 89 ASP A C 1
ATOM 699 O O . ASP A 1 89 ? 3.368 22.040 -16.011 1.00 93.44 89 ASP A O 1
ATOM 703 N N . ALA A 1 90 ? 4.844 20.546 -16.801 1.00 96.94 90 ALA A N 1
ATOM 704 C CA . ALA A 1 90 ? 3.854 19.844 -17.604 1.00 96.94 90 ALA A CA 1
ATOM 705 C C . ALA A 1 90 ? 2.797 19.185 -16.694 1.00 96.94 90 ALA A C 1
ATOM 707 O O . ALA A 1 90 ? 3.152 18.646 -15.640 1.00 96.94 90 ALA A O 1
ATOM 708 N N . PRO A 1 91 ? 1.510 19.171 -17.092 1.00 97.38 91 PRO A N 1
ATOM 709 C CA . PRO A 1 91 ? 0.463 18.508 -16.321 1.00 97.38 91 PRO A CA 1
ATOM 710 C C . PRO A 1 91 ? 0.800 17.039 -16.058 1.00 97.38 91 PRO A C 1
ATOM 712 O O . PRO A 1 91 ? 1.179 16.315 -16.981 1.00 97.38 91 PRO A O 1
ATOM 715 N N . LEU A 1 92 ? 0.625 16.587 -14.814 1.00 97.19 92 LEU A N 1
ATOM 716 C CA . LEU A 1 92 ? 0.956 15.215 -14.420 1.00 97.19 92 LEU A CA 1
ATOM 717 C C . LEU A 1 92 ? 0.184 14.170 -15.243 1.00 97.19 92 LEU A C 1
ATOM 719 O O . LEU A 1 92 ? 0.749 13.137 -15.588 1.00 97.19 92 LEU A O 1
ATOM 723 N N . ASP A 1 93 ? -1.063 14.467 -15.620 1.00 97.50 93 ASP A N 1
ATOM 724 C CA . ASP A 1 93 ? -1.868 13.609 -16.500 1.00 97.50 93 ASP A CA 1
ATOM 725 C C . ASP A 1 93 ? -1.183 13.399 -17.859 1.00 97.50 93 ASP A C 1
ATOM 727 O O . ASP A 1 93 ? -1.086 12.278 -18.346 1.00 97.50 93 ASP A O 1
ATOM 731 N N . HIS A 1 94 ? -0.594 14.457 -18.428 1.00 97.62 94 HIS A N 1
ATOM 732 C CA . HIS A 1 94 ? 0.127 14.363 -19.696 1.00 97.62 94 HIS A CA 1
ATOM 733 C C . HIS A 1 94 ? 1.400 13.513 -19.574 1.00 97.62 94 HIS A C 1
ATOM 735 O O . HIS A 1 94 ? 1.719 12.726 -20.467 1.00 97.62 94 HIS A O 1
ATOM 741 N N . VAL A 1 95 ? 2.117 13.636 -18.453 1.00 98.12 95 VAL A N 1
ATOM 742 C CA . VAL A 1 95 ? 3.278 12.788 -18.142 1.00 98.12 95 VAL A CA 1
ATOM 743 C C . VAL A 1 95 ? 2.857 11.325 -18.043 1.00 98.12 95 VAL A C 1
ATOM 745 O O . VAL A 1 95 ? 3.496 10.461 -18.648 1.00 98.12 95 VAL A O 1
ATOM 748 N N . ALA A 1 96 ? 1.777 11.046 -17.313 1.00 97.88 96 ALA A N 1
ATOM 749 C CA . ALA A 1 96 ? 1.250 9.702 -17.146 1.00 97.88 96 ALA A CA 1
ATOM 750 C C . ALA A 1 96 ? 0.809 9.090 -18.481 1.00 97.88 96 ALA A C 1
ATOM 752 O O . ALA A 1 96 ? 1.218 7.969 -18.782 1.00 97.88 96 ALA A O 1
ATOM 753 N N . ASP A 1 97 ? 0.082 9.836 -19.315 1.00 97.44 97 ASP A N 1
ATOM 754 C CA . ASP A 1 97 ? -0.356 9.394 -20.643 1.00 97.44 97 ASP A CA 1
ATOM 755 C C . ASP A 1 97 ? 0.826 8.983 -21.527 1.00 97.44 97 ASP A C 1
ATOM 757 O O . ASP A 1 97 ? 0.836 7.895 -22.110 1.00 97.44 97 ASP A O 1
ATOM 761 N N . VAL A 1 98 ? 1.864 9.825 -21.591 1.00 97.06 98 VAL A N 1
ATOM 762 C CA . VAL A 1 98 ? 3.083 9.543 -22.362 1.00 97.06 98 VAL A CA 1
ATOM 763 C C . VAL A 1 98 ? 3.757 8.264 -21.863 1.00 97.06 98 VAL A C 1
ATOM 765 O O . VAL A 1 98 ? 4.187 7.429 -22.665 1.00 97.06 98 VAL A O 1
ATOM 768 N N . LEU A 1 99 ? 3.857 8.079 -20.547 1.00 97.88 99 LEU A N 1
ATOM 769 C CA . LEU A 1 99 ? 4.484 6.893 -19.963 1.00 97.88 99 LEU A CA 1
ATOM 770 C C . LEU A 1 99 ? 3.645 5.627 -20.173 1.00 97.88 99 LEU A C 1
ATOM 772 O O . LEU A 1 99 ? 4.199 4.601 -20.570 1.00 97.88 99 LEU A O 1
ATOM 776 N N . LEU A 1 100 ? 2.329 5.685 -19.972 1.00 97.50 100 LEU A N 1
ATOM 777 C CA . LEU A 1 100 ? 1.421 4.558 -20.191 1.00 97.50 100 LEU A CA 1
ATOM 778 C C . LEU A 1 100 ? 1.460 4.097 -21.654 1.00 97.50 100 LEU A C 1
ATOM 780 O O . LEU A 1 100 ? 1.624 2.903 -21.917 1.00 97.50 100 LEU A O 1
ATOM 784 N N . GLN A 1 101 ? 1.426 5.034 -22.606 1.00 94.75 101 GLN A N 1
ATOM 785 C CA . GLN A 1 101 ? 1.510 4.734 -24.039 1.00 94.75 101 GLN A CA 1
ATOM 786 C C . GLN A 1 101 ? 2.871 4.160 -24.446 1.00 94.75 101 GLN A C 1
ATOM 788 O O . GLN A 1 101 ? 2.940 3.220 -25.234 1.00 94.75 101 GLN A O 1
ATOM 793 N N . ASN A 1 102 ? 3.974 4.684 -23.908 1.00 94.62 102 ASN A N 1
ATOM 794 C CA . ASN A 1 102 ? 5.312 4.223 -24.285 1.00 94.62 102 ASN A CA 1
ATOM 795 C C . ASN A 1 102 ? 5.675 2.886 -23.625 1.00 94.62 102 ASN A C 1
ATOM 797 O O . ASN A 1 102 ? 6.227 1.985 -24.269 1.00 94.62 102 ASN A O 1
ATOM 801 N N . VAL A 1 103 ? 5.349 2.722 -22.342 1.00 95.81 103 VAL A N 1
ATOM 802 C CA . VAL A 1 103 ? 5.783 1.576 -21.533 1.00 95.81 103 VAL A CA 1
ATOM 803 C C . VAL A 1 103 ? 4.764 0.427 -21.565 1.00 95.81 103 VAL A C 1
ATOM 805 O O . VAL A 1 103 ? 5.145 -0.732 -21.406 1.00 95.81 103 VAL A O 1
ATOM 808 N N . HIS A 1 104 ? 3.497 0.691 -21.896 1.00 96.06 104 HIS A N 1
ATOM 809 C CA . HIS A 1 104 ? 2.444 -0.331 -21.993 1.00 96.06 104 HIS A CA 1
ATOM 810 C C . HIS A 1 104 ? 2.268 -1.127 -20.686 1.00 96.06 104 HIS A C 1
ATOM 812 O O . HIS A 1 104 ? 2.194 -2.360 -20.711 1.00 96.06 104 HIS A O 1
ATOM 818 N N . VAL A 1 105 ? 2.279 -0.431 -19.550 1.00 97.06 105 VAL A N 1
ATOM 819 C CA . VAL A 1 105 ? 1.961 -1.006 -18.232 1.00 97.06 105 VAL A CA 1
ATOM 820 C C . VAL A 1 105 ? 0.467 -0.891 -17.967 1.00 97.06 105 VAL A C 1
ATOM 822 O O . VAL A 1 105 ? -0.192 -0.040 -18.562 1.00 97.06 105 VAL A O 1
ATOM 825 N N . ASP A 1 106 ? -0.075 -1.749 -17.102 1.00 96.69 106 ASP A N 1
ATOM 826 C CA . ASP A 1 106 ? -1.499 -1.667 -16.756 1.00 96.69 106 ASP A CA 1
ATOM 827 C C . ASP A 1 106 ? -1.785 -0.456 -15.861 1.00 96.69 106 ASP A C 1
ATOM 829 O O . ASP A 1 106 ? -2.828 0.182 -15.995 1.00 96.69 106 ASP A O 1
ATOM 833 N N . MET A 1 107 ? -0.845 -0.127 -14.973 1.00 97.94 107 MET A N 1
ATOM 834 C CA . MET A 1 107 ? -0.953 0.985 -14.037 1.00 97.94 107 MET A CA 1
ATOM 835 C C . MET A 1 107 ? 0.389 1.689 -13.822 1.00 97.94 107 MET A C 1
ATOM 837 O O . MET A 1 107 ? 1.459 1.071 -13.833 1.00 97.94 107 MET A O 1
ATOM 841 N N . LEU A 1 108 ? 0.319 2.990 -13.563 1.00 98.44 108 LEU A N 1
ATOM 842 C CA . LEU A 1 108 ? 1.444 3.844 -13.210 1.00 98.44 108 LEU A CA 1
ATOM 843 C C . LEU A 1 108 ? 1.158 4.505 -11.859 1.00 98.44 108 LEU A C 1
ATOM 845 O O . LEU A 1 108 ? 0.215 5.280 -11.740 1.00 98.44 108 LEU A O 1
ATOM 849 N N . LEU A 1 109 ? 1.969 4.207 -10.846 1.00 98.31 109 LEU A N 1
ATOM 850 C CA . LEU A 1 109 ? 1.851 4.796 -9.514 1.00 98.31 109 LEU A CA 1
ATOM 851 C C . LEU A 1 109 ? 3.008 5.765 -9.266 1.00 98.31 109 LEU A C 1
ATOM 853 O O . LEU A 1 109 ? 4.125 5.346 -8.982 1.00 98.31 109 LEU A O 1
ATOM 857 N N . ILE A 1 110 ? 2.747 7.062 -9.359 1.00 97.56 110 ILE A N 1
ATOM 858 C CA . ILE A 1 110 ? 3.774 8.091 -9.192 1.00 97.56 110 ILE A CA 1
ATOM 859 C C . ILE A 1 110 ? 3.814 8.527 -7.730 1.00 97.56 110 ILE A C 1
ATOM 861 O O . ILE A 1 110 ? 2.818 9.034 -7.211 1.00 97.56 110 ILE A O 1
ATOM 865 N N . THR A 1 111 ? 4.966 8.372 -7.071 1.00 94.94 111 THR A N 1
ATOM 866 C CA . THR A 1 111 ? 5.183 8.931 -5.729 1.00 94.94 111 THR A CA 1
ATOM 867 C C . THR A 1 111 ? 5.629 10.393 -5.811 1.00 94.94 111 THR A C 1
ATOM 869 O O . THR A 1 111 ? 6.489 10.764 -6.614 1.00 94.94 111 THR A O 1
ATOM 872 N N . ARG A 1 112 ? 5.030 11.239 -4.974 1.00 92.44 112 ARG A N 1
ATOM 873 C CA . ARG A 1 112 ? 5.126 12.708 -4.982 1.00 92.44 112 ARG A CA 1
ATOM 874 C C . ARG A 1 112 ? 5.596 13.258 -3.629 1.00 92.44 112 ARG A C 1
ATOM 876 O O . ARG A 1 112 ? 5.204 14.347 -3.229 1.00 92.44 112 ARG A O 1
ATOM 883 N N . SER A 1 113 ? 6.428 12.493 -2.921 1.00 86.06 113 SER A N 1
ATOM 884 C CA . SER A 1 113 ? 6.956 12.859 -1.598 1.00 86.06 113 SER A CA 1
ATOM 885 C C . SER A 1 113 ? 5.831 13.273 -0.630 1.00 86.06 113 SER A C 1
ATOM 887 O O . SER A 1 113 ? 4.889 12.505 -0.441 1.00 86.06 113 SER A O 1
ATOM 889 N N . GLU A 1 114 ? 5.900 14.462 -0.030 1.00 82.00 114 GLU A N 1
ATOM 890 C CA . GLU A 1 114 ? 4.908 15.006 0.900 1.00 82.00 114 GLU A CA 1
ATOM 891 C C . GLU A 1 114 ? 3.514 15.225 0.287 1.00 82.00 114 GLU A C 1
ATOM 893 O O . GLU A 1 114 ? 2.527 15.246 1.019 1.00 82.00 114 GLU A O 1
ATOM 898 N N . GLU A 1 115 ? 3.400 15.329 -1.043 1.00 86.81 115 GLU A N 1
ATOM 899 C CA . GLU A 1 115 ? 2.102 15.427 -1.727 1.00 86.81 115 GLU A CA 1
ATOM 900 C C . GLU A 1 115 ? 1.397 14.066 -1.850 1.00 86.81 115 GLU A C 1
ATOM 902 O O . GLU A 1 115 ? 0.205 14.008 -2.153 1.00 86.81 115 GLU A O 1
ATOM 907 N N . GLY A 1 116 ? 2.115 12.966 -1.604 1.00 91.44 116 GLY A N 1
ATOM 908 C CA . GLY A 1 116 ? 1.579 11.608 -1.563 1.00 91.44 116 GLY A CA 1
ATOM 909 C C . GLY A 1 116 ? 1.802 10.832 -2.836 1.00 91.44 116 GLY A C 1
ATOM 910 O O . GLY A 1 116 ? 2.936 10.716 -3.299 1.00 91.44 116 GLY A O 1
ATOM 911 N N . MET A 1 117 ? 0.755 10.223 -3.377 1.00 95.19 117 MET A N 1
ATOM 912 C CA . MET A 1 117 ? 0.864 9.392 -4.574 1.00 95.19 117 MET A CA 1
ATOM 913 C C . MET A 1 117 ? -0.303 9.623 -5.520 1.00 95.19 117 MET A C 1
ATOM 915 O O . MET A 1 117 ? -1.415 9.907 -5.087 1.00 95.19 117 MET A O 1
ATOM 919 N N . THR A 1 118 ? -0.067 9.436 -6.814 1.00 97.75 118 THR A N 1
ATOM 920 C CA . THR A 1 118 ? -1.129 9.430 -7.824 1.00 97.75 118 THR A CA 1
ATOM 921 C C . THR A 1 118 ? -1.040 8.144 -8.637 1.00 97.75 118 THR A C 1
ATOM 923 O O . THR A 1 118 ? 0.017 7.814 -9.177 1.00 97.75 118 THR A O 1
ATOM 926 N N . LEU A 1 119 ? -2.145 7.406 -8.705 1.00 98.25 119 LEU A N 1
ATOM 927 C CA . LEU A 1 119 ? -2.303 6.202 -9.511 1.00 98.25 119 LEU A CA 1
ATOM 928 C C . LEU A 1 119 ? -3.033 6.547 -10.804 1.00 98.25 119 LEU A C 1
ATOM 930 O O . LEU A 1 119 ? -4.099 7.159 -10.774 1.00 98.25 119 LEU A O 1
ATOM 934 N N . PHE A 1 120 ? -2.476 6.087 -11.915 1.00 98.31 120 PHE A N 1
ATOM 935 C CA . PHE A 1 120 ? -3.075 6.148 -13.237 1.00 98.31 120 PHE A CA 1
ATOM 936 C C . PHE A 1 120 ? -3.277 4.735 -13.769 1.00 98.31 120 PHE A C 1
ATOM 938 O O . PHE A 1 120 ? -2.374 3.899 -13.664 1.00 98.31 120 PHE A O 1
ATOM 945 N N . THR A 1 121 ? -4.435 4.466 -14.358 1.00 96.81 121 THR A N 1
ATOM 946 C CA . THR A 1 121 ? -4.719 3.201 -15.045 1.00 96.81 121 THR A CA 1
ATOM 947 C C . THR A 1 121 ? -4.597 3.376 -16.555 1.00 96.81 121 THR A C 1
ATOM 949 O O . THR A 1 121 ? -4.764 4.475 -17.086 1.00 96.81 121 THR A O 1
ATOM 952 N N . LYS A 1 122 ? -4.328 2.289 -17.283 1.00 93.75 122 LYS A N 1
ATOM 953 C CA . LYS A 1 122 ? -4.330 2.307 -18.757 1.00 93.75 122 LYS A CA 1
ATOM 954 C C . LYS A 1 122 ? -5.697 2.676 -19.350 1.00 93.75 122 LYS A C 1
ATOM 956 O O . LYS A 1 122 ? -5.763 3.070 -20.510 1.00 93.75 122 LYS A O 1
ATOM 961 N N . GLU A 1 123 ? -6.774 2.529 -18.578 1.00 91.75 123 GLU A N 1
ATOM 962 C CA . GLU A 1 123 ? -8.137 2.932 -18.931 1.00 91.75 123 GLU A CA 1
ATOM 963 C C . GLU A 1 123 ? -8.368 4.450 -18.805 1.00 91.75 123 GLU A C 1
ATOM 965 O O . GLU A 1 123 ? -9.427 4.936 -19.196 1.00 91.75 123 GLU A O 1
ATOM 970 N N . GLY A 1 124 ? -7.380 5.202 -18.308 1.00 88.38 124 GLY A N 1
ATOM 971 C CA . GLY A 1 124 ? -7.448 6.656 -18.155 1.00 88.38 124 GLY A CA 1
ATOM 972 C C . GLY A 1 124 ? -8.037 7.114 -16.821 1.00 88.38 124 GLY A C 1
ATOM 973 O O . GLY A 1 124 ? -8.368 8.289 -16.675 1.00 88.38 124 GLY A O 1
ATOM 974 N N . GLU A 1 125 ? -8.179 6.219 -15.839 1.00 94.88 125 GLU A N 1
ATOM 975 C CA . GLU A 1 125 ? -8.604 6.609 -14.494 1.00 94.88 125 GLU A CA 1
ATOM 976 C C . GLU A 1 125 ? -7.428 7.182 -13.704 1.00 94.88 125 GLU A C 1
ATOM 978 O O . GLU A 1 125 ? -6.318 6.643 -13.729 1.00 94.88 125 GLU A O 1
ATOM 983 N N . ARG A 1 126 ? -7.703 8.249 -12.951 1.00 96.81 126 ARG A N 1
ATOM 984 C CA . ARG A 1 126 ? -6.771 8.877 -12.017 1.00 96.81 126 ARG A CA 1
ATOM 985 C C . ARG A 1 126 ? -7.312 8.794 -10.597 1.00 96.81 126 ARG A C 1
ATOM 987 O O . ARG A 1 126 ? -8.463 9.141 -10.343 1.00 96.81 126 ARG A O 1
ATOM 994 N N . MET A 1 127 ? -6.453 8.394 -9.667 1.00 97.12 127 MET A N 1
ATOM 995 C CA . MET A 1 127 ? -6.726 8.395 -8.232 1.00 97.12 127 MET A CA 1
ATOM 996 C C . MET A 1 127 ? -5.568 9.065 -7.493 1.00 97.12 127 MET A C 1
ATOM 998 O O . MET A 1 127 ? -4.420 8.649 -7.631 1.00 97.12 127 MET A O 1
ATOM 1002 N N . ASP A 1 128 ? -5.866 10.094 -6.705 1.00 95.31 128 ASP A N 1
ATOM 1003 C CA . ASP A 1 128 ? -4.886 10.797 -5.877 1.00 95.31 128 ASP A CA 1
ATOM 1004 C C . ASP A 1 128 ? -5.003 10.360 -4.409 1.00 95.31 128 ASP A C 1
ATOM 1006 O O . ASP A 1 128 ? -6.093 10.309 -3.841 1.00 95.31 128 ASP A O 1
ATOM 1010 N N . PHE A 1 129 ? -3.857 10.087 -3.789 1.00 91.31 129 PHE A N 1
ATOM 1011 C CA . PHE A 1 129 ? -3.712 9.663 -2.400 1.00 91.31 129 PHE A CA 1
ATOM 1012 C C . PHE A 1 129 ? -2.835 10.686 -1.665 1.00 91.31 129 PHE A C 1
ATOM 1014 O O . PHE A 1 129 ? -1.614 10.517 -1.609 1.00 91.31 129 PHE A O 1
ATOM 1021 N N . PRO A 1 130 ? -3.410 11.777 -1.130 1.00 88.62 130 PRO A N 1
ATOM 1022 C CA . PRO A 1 130 ? -2.640 12.792 -0.415 1.00 88.62 130 PRO A CA 1
ATOM 1023 C C . PRO A 1 130 ? -2.104 12.237 0.909 1.00 88.62 130 PRO A C 1
ATOM 1025 O O . PRO A 1 130 ? -2.829 11.535 1.621 1.00 88.62 130 PRO A O 1
ATOM 1028 N N . VAL A 1 131 ? -0.849 12.537 1.271 1.00 82.75 131 VAL A N 1
ATOM 1029 C CA . VAL A 1 131 ? -0.357 12.176 2.614 1.00 82.75 131 VAL A CA 1
ATOM 1030 C C . VAL A 1 131 ? -0.979 13.104 3.649 1.00 82.75 131 VAL A C 1
ATOM 1032 O O . VAL A 1 131 ? -1.079 14.313 3.454 1.00 82.75 131 VAL A O 1
ATOM 1035 N N . ARG A 1 132 ? -1.369 12.542 4.790 1.00 72.31 132 ARG A N 1
ATOM 1036 C CA . ARG A 1 132 ? -1.827 13.301 5.957 1.00 72.31 132 ARG A CA 1
ATOM 1037 C C . ARG A 1 132 ? -0.740 13.276 7.030 1.00 72.31 132 ARG A C 1
ATOM 1039 O O . ARG A 1 132 ? -0.798 12.461 7.944 1.00 72.31 132 ARG A O 1
ATOM 1046 N N . LEU A 1 133 ? 0.283 14.109 6.888 1.00 69.00 133 LEU A N 1
ATOM 1047 C CA . LEU A 1 133 ? 1.469 14.075 7.753 1.00 69.00 133 LEU A CA 1
ATOM 1048 C C . LEU A 1 133 ? 1.284 14.905 9.021 1.00 69.00 133 LEU A C 1
ATOM 1050 O O . LEU A 1 133 ? 0.633 15.950 8.987 1.00 69.00 133 LEU A O 1
ATOM 1054 N N . LYS A 1 134 ? 1.911 14.464 10.119 1.00 63.03 134 LYS A N 1
ATOM 1055 C CA . LYS A 1 134 ? 2.143 15.329 11.287 1.00 63.03 134 LYS A CA 1
ATOM 1056 C C . LYS A 1 134 ? 3.378 16.215 11.051 1.00 63.03 134 LYS A C 1
ATOM 1058 O O . LYS A 1 134 ? 3.293 17.425 11.233 1.00 63.03 134 LYS A O 1
ATOM 1063 N N . GLU A 1 135 ? 4.488 15.631 10.588 1.00 72.69 135 GLU A N 1
ATOM 1064 C CA . GLU A 1 135 ? 5.752 16.317 10.267 1.00 72.69 135 GLU A CA 1
ATOM 1065 C C . GLU A 1 135 ? 6.607 15.455 9.310 1.00 72.69 135 GLU A C 1
ATOM 1067 O O . GLU A 1 135 ? 6.473 14.234 9.309 1.00 72.69 135 GLU A O 1
ATOM 1072 N N . VAL A 1 136 ? 7.484 16.057 8.495 1.00 75.12 136 VAL A N 1
ATOM 1073 C CA . VAL A 1 136 ? 8.433 15.321 7.629 1.00 75.12 136 VAL A CA 1
ATOM 1074 C C . VAL A 1 136 ? 9.838 15.421 8.211 1.00 75.12 136 VAL A C 1
ATOM 1076 O O . VAL A 1 136 ? 10.347 16.526 8.385 1.00 75.12 136 VAL A O 1
ATOM 1079 N N . ILE A 1 137 ? 10.475 14.275 8.466 1.00 78.38 137 ILE A N 1
ATOM 1080 C CA . ILE A 1 137 ? 11.824 14.185 9.041 1.00 78.38 137 ILE A CA 1
ATOM 1081 C C . ILE A 1 137 ? 12.851 13.713 8.000 1.00 78.38 137 ILE A C 1
ATOM 1083 O O . ILE A 1 137 ? 13.857 14.390 7.793 1.00 78.38 137 ILE A O 1
ATOM 1087 N N . ASP A 1 138 ? 12.627 12.576 7.333 1.00 77.94 138 ASP A N 1
ATOM 1088 C CA . ASP A 1 138 ? 13.574 11.998 6.363 1.00 77.94 138 ASP A CA 1
ATOM 1089 C C . ASP A 1 138 ? 12.854 11.136 5.315 1.00 77.94 138 ASP A C 1
ATOM 1091 O O . ASP A 1 138 ? 12.143 10.202 5.649 1.00 77.94 138 ASP A O 1
ATOM 1095 N N . VAL A 1 139 ? 13.059 11.396 4.022 1.00 78.94 139 VAL A N 1
ATOM 1096 C CA . VAL A 1 139 ? 12.390 10.655 2.931 1.00 78.94 139 VAL A CA 1
ATOM 1097 C C . VAL A 1 139 ? 13.066 9.325 2.563 1.00 78.94 139 VAL A C 1
ATOM 1099 O O . VAL A 1 139 ? 12.617 8.608 1.662 1.00 78.94 139 VAL A O 1
ATOM 1102 N N . THR A 1 140 ? 14.165 8.978 3.230 1.00 80.62 140 THR A N 1
ATOM 1103 C CA . THR A 1 140 ? 14.971 7.796 2.915 1.00 80.62 140 THR A CA 1
ATOM 1104 C C . THR A 1 140 ? 14.201 6.495 3.165 1.00 80.62 140 THR A C 1
ATOM 1106 O O . THR A 1 140 ? 13.796 6.190 4.280 1.00 80.62 140 THR A O 1
ATOM 1109 N N . GLY A 1 141 ? 14.047 5.671 2.123 1.00 80.75 141 GLY A N 1
ATOM 1110 C CA . GLY A 1 141 ? 13.401 4.351 2.213 1.00 80.75 141 GLY A CA 1
ATOM 1111 C C . GLY A 1 141 ? 11.874 4.365 2.071 1.00 80.75 141 GLY A C 1
ATOM 1112 O O . GLY A 1 141 ? 11.266 3.301 1.987 1.00 80.75 141 GLY A O 1
ATOM 1113 N N . ALA A 1 142 ? 11.242 5.538 1.952 1.00 86.44 142 ALA A N 1
ATOM 1114 C CA . ALA A 1 142 ? 9.793 5.638 1.753 1.00 86.44 142 ALA A CA 1
ATOM 1115 C C . ALA A 1 142 ? 9.320 4.916 0.478 1.00 86.44 142 ALA A C 1
ATOM 1117 O O . ALA A 1 142 ? 8.299 4.234 0.493 1.00 86.44 142 ALA A O 1
ATOM 1118 N N . GLY A 1 143 ? 10.092 5.005 -0.612 1.00 89.38 143 GLY A N 1
ATOM 1119 C CA . GLY A 1 143 ? 9.793 4.304 -1.866 1.00 89.38 143 GLY A CA 1
ATOM 1120 C C . GLY A 1 143 ? 9.787 2.778 -1.725 1.00 89.38 143 GLY A C 1
ATOM 1121 O O . GLY A 1 143 ? 8.878 2.126 -2.244 1.00 89.38 143 GLY A O 1
ATOM 1122 N N . ASP A 1 144 ? 10.737 2.227 -0.964 1.00 91.44 144 ASP A N 1
ATOM 1123 C CA . ASP A 1 144 ? 10.812 0.791 -0.673 1.00 91.44 144 ASP A CA 1
ATOM 1124 C C . ASP A 1 144 ? 9.644 0.345 0.223 1.00 91.44 144 ASP A C 1
ATOM 1126 O O . ASP A 1 144 ? 9.072 -0.723 0.003 1.00 91.44 144 ASP A O 1
ATOM 1130 N N . THR A 1 145 ? 9.223 1.187 1.176 1.00 92.31 145 THR A N 1
ATOM 1131 C CA . THR A 1 145 ? 8.010 0.954 1.978 1.00 92.31 145 THR A CA 1
ATOM 1132 C C . THR A 1 145 ? 6.766 0.882 1.098 1.00 92.31 145 THR A C 1
ATOM 1134 O O . THR A 1 145 ? 5.988 -0.063 1.228 1.00 92.31 145 THR A O 1
ATOM 1137 N N . VAL A 1 146 ? 6.593 1.820 0.158 1.00 94.25 146 VAL A N 1
ATOM 1138 C CA . VAL A 1 146 ? 5.468 1.777 -0.792 1.00 94.25 146 VAL A CA 1
ATOM 1139 C C . VAL A 1 146 ? 5.499 0.478 -1.594 1.00 94.25 146 VAL A C 1
ATOM 1141 O O . VAL A 1 146 ? 4.492 -0.223 -1.683 1.00 94.25 146 VAL A O 1
ATOM 1144 N N . LEU A 1 147 ? 6.660 0.122 -2.149 1.00 95.56 147 LEU A N 1
ATOM 1145 C CA . LEU A 1 147 ? 6.824 -1.094 -2.939 1.00 95.56 147 LEU A CA 1
ATOM 1146 C C . LEU A 1 147 ? 6.455 -2.351 -2.135 1.00 95.56 147 LEU A C 1
ATOM 1148 O O . LEU A 1 147 ? 5.719 -3.208 -2.630 1.00 95.56 147 LEU A O 1
ATOM 1152 N N . ALA A 1 148 ? 6.933 -2.451 -0.893 1.00 94.00 148 ALA A N 1
ATOM 1153 C CA . ALA A 1 148 ? 6.669 -3.580 -0.009 1.00 94.00 148 ALA A CA 1
ATOM 1154 C C . ALA A 1 148 ? 5.184 -3.693 0.367 1.00 94.00 148 ALA A C 1
ATOM 1156 O O . ALA A 1 148 ? 4.616 -4.781 0.286 1.00 94.00 148 ALA A O 1
ATOM 1157 N N . VAL A 1 149 ? 4.541 -2.582 0.735 1.00 93.44 149 VAL A N 1
ATOM 1158 C CA . VAL A 1 149 ? 3.142 -2.579 1.187 1.00 93.44 149 VAL A CA 1
ATOM 1159 C C . VAL A 1 149 ? 2.176 -2.869 0.043 1.00 93.44 149 VAL A C 1
ATOM 1161 O O . VAL A 1 149 ? 1.253 -3.660 0.220 1.00 93.44 149 VAL A O 1
ATOM 1164 N N . ILE A 1 150 ? 2.412 -2.330 -1.155 1.00 95.25 150 ILE A N 1
ATOM 1165 C CA . ILE A 1 150 ? 1.588 -2.682 -2.321 1.00 95.25 150 ILE A CA 1
ATOM 1166 C C . ILE A 1 150 ? 1.787 -4.151 -2.681 1.00 95.25 150 ILE A C 1
ATOM 1168 O O . ILE A 1 150 ? 0.815 -4.846 -2.972 1.00 95.25 150 ILE A O 1
ATOM 1172 N N . SER A 1 151 ? 3.029 -4.646 -2.614 1.00 95.31 151 SER A N 1
ATOM 1173 C CA . SER A 1 151 ? 3.302 -6.064 -2.863 1.00 95.31 151 SER A CA 1
ATOM 1174 C C . SER A 1 151 ? 2.545 -6.956 -1.874 1.00 95.31 151 SER A C 1
ATOM 1176 O O . SER A 1 151 ? 1.926 -7.938 -2.272 1.00 95.31 151 SER A O 1
ATOM 1178 N N . MET A 1 152 ? 2.534 -6.581 -0.592 1.00 92.94 152 MET A N 1
ATOM 1179 C CA . MET A 1 152 ? 1.761 -7.265 0.442 1.00 92.94 152 MET A CA 1
ATOM 1180 C C . MET A 1 152 ? 0.258 -7.221 0.148 1.00 92.94 152 MET A C 1
ATOM 1182 O O . MET A 1 152 ? -0.396 -8.258 0.201 1.00 92.94 152 MET A O 1
ATOM 1186 N N . ALA A 1 153 ? -0.292 -6.050 -0.177 1.00 91.44 153 ALA A N 1
ATOM 1187 C CA . ALA A 1 153 ? -1.721 -5.881 -0.420 1.00 91.44 153 ALA A CA 1
ATOM 1188 C C . ALA A 1 153 ? -2.191 -6.737 -1.604 1.00 91.44 153 ALA A C 1
ATOM 1190 O O . ALA A 1 153 ? -3.098 -7.555 -1.454 1.00 91.44 153 ALA A O 1
ATOM 1191 N N . LEU A 1 154 ? -1.524 -6.620 -2.754 1.00 91.94 154 LEU A N 1
ATOM 1192 C CA . LEU A 1 154 ? -1.881 -7.392 -3.945 1.00 91.94 154 LEU A CA 1
ATOM 1193 C C . LEU A 1 154 ? -1.654 -8.896 -3.752 1.00 91.94 154 LEU A C 1
ATOM 1195 O O . LEU A 1 154 ? -2.471 -9.691 -4.207 1.00 91.94 154 LEU A O 1
ATOM 1199 N N . GLY A 1 155 ? -0.584 -9.293 -3.053 1.00 90.81 155 GLY A N 1
ATOM 1200 C CA . GLY A 1 155 ? -0.321 -10.699 -2.727 1.00 90.81 155 GLY A CA 1
ATOM 1201 C C . GLY A 1 155 ? -1.392 -11.327 -1.827 1.00 90.81 155 GLY A C 1
ATOM 1202 O O . GLY A 1 155 ? -1.584 -12.535 -1.866 1.00 90.81 155 GLY A O 1
ATOM 1203 N N . ASN A 1 156 ? -2.130 -10.512 -1.067 1.00 88.88 156 ASN A N 1
ATOM 1204 C CA . ASN A 1 156 ? -3.286 -10.939 -0.270 1.00 88.88 156 ASN A CA 1
ATOM 1205 C C . ASN A 1 156 ? -4.629 -10.720 -0.995 1.00 88.88 156 ASN A C 1
ATOM 1207 O O . ASN A 1 156 ? -5.686 -10.829 -0.381 1.00 88.88 156 ASN A O 1
ATOM 1211 N N . GLY A 1 157 ? -4.613 -10.403 -2.293 1.00 87.12 157 GLY A N 1
ATOM 1212 C CA . GLY A 1 157 ? -5.823 -10.236 -3.100 1.00 87.12 157 GLY A CA 1
ATOM 1213 C C . GLY A 1 157 ? -6.551 -8.903 -2.914 1.00 87.12 157 GLY A C 1
ATOM 1214 O O . GLY A 1 157 ? -7.658 -8.749 -3.431 1.00 87.12 157 GLY A O 1
ATOM 1215 N N . LEU A 1 158 ? -5.960 -7.925 -2.217 1.00 89.12 158 LEU A N 1
ATOM 1216 C CA . LEU A 1 158 ? -6.550 -6.590 -2.116 1.00 89.12 158 LEU A CA 1
ATOM 1217 C C . LEU A 1 158 ? -6.463 -5.870 -3.466 1.00 89.12 158 LEU A C 1
ATOM 1219 O O . LEU A 1 158 ? -5.501 -6.016 -4.222 1.00 89.12 158 LEU A O 1
ATOM 1223 N N . GLY A 1 159 ? -7.458 -5.026 -3.743 1.00 89.38 159 GLY A N 1
ATOM 1224 C CA . GLY A 1 159 ? -7.419 -4.121 -4.886 1.00 89.38 159 GLY A CA 1
ATOM 1225 C C . GLY A 1 159 ? -6.295 -3.086 -4.760 1.00 89.38 159 GLY A C 1
ATOM 1226 O O . GLY A 1 159 ? -5.961 -2.636 -3.663 1.00 89.38 159 GLY A O 1
ATOM 1227 N N . ILE A 1 160 ? -5.746 -2.652 -5.899 1.00 93.31 160 ILE A N 1
ATOM 1228 C CA . ILE A 1 160 ? -4.643 -1.678 -5.944 1.00 93.31 160 ILE A CA 1
ATOM 1229 C C . ILE A 1 160 ? -4.970 -0.360 -5.240 1.00 93.31 160 ILE A C 1
ATOM 1231 O O . ILE A 1 160 ? -4.084 0.234 -4.638 1.00 93.31 160 ILE A O 1
ATOM 1235 N N . LYS A 1 161 ? -6.234 0.079 -5.271 1.00 90.50 161 LYS A N 1
ATOM 1236 C CA . LYS A 1 161 ? -6.676 1.296 -4.585 1.00 90.50 161 LYS A CA 1
ATOM 1237 C C . LYS A 1 161 ? -6.391 1.203 -3.082 1.00 90.50 161 LYS A C 1
ATOM 1239 O O . LYS A 1 161 ? -5.666 2.038 -2.555 1.00 90.50 161 LYS A O 1
ATOM 1244 N N . TYR A 1 162 ? -6.863 0.138 -2.433 1.00 87.25 162 TYR A N 1
ATOM 1245 C CA . TYR A 1 162 ? -6.593 -0.118 -1.016 1.00 87.25 162 TYR A CA 1
ATOM 1246 C C . TYR A 1 162 ? -5.097 -0.311 -0.750 1.00 87.25 162 TYR A C 1
ATOM 1248 O O . TYR A 1 162 ? -4.560 0.218 0.218 1.00 87.25 162 TYR A O 1
ATOM 1256 N N . GLY A 1 163 ? -4.390 -1.013 -1.643 1.00 92.50 163 GLY A N 1
ATOM 1257 C CA . GLY A 1 163 ? -2.937 -1.155 -1.546 1.00 92.50 163 GLY A CA 1
ATOM 1258 C C . GLY A 1 163 ? -2.202 0.189 -1.566 1.00 92.50 163 GLY A C 1
ATOM 1259 O O . GLY A 1 163 ? -1.289 0.393 -0.771 1.00 92.50 163 GLY A O 1
ATOM 1260 N N . ALA A 1 164 ? -2.617 1.116 -2.432 1.00 92.75 164 ALA A N 1
ATOM 1261 C CA . ALA A 1 164 ? -2.057 2.460 -2.528 1.00 92.75 164 ALA A CA 1
ATOM 1262 C C . ALA A 1 164 ? -2.404 3.319 -1.303 1.00 92.75 164 ALA A C 1
ATOM 1264 O O . ALA A 1 164 ? -1.526 4.014 -0.803 1.00 92.75 164 ALA A O 1
ATOM 1265 N N . GLU A 1 165 ? -3.628 3.230 -0.772 1.00 89.06 165 GLU A N 1
ATOM 1266 C CA . GLU A 1 165 ? -4.037 3.920 0.463 1.00 89.06 165 GLU A CA 1
ATOM 1267 C C . GLU A 1 165 ? -3.173 3.493 1.657 1.00 89.06 165 GLU A C 1
ATOM 1269 O O . GLU A 1 165 ? -2.554 4.331 2.318 1.00 89.06 165 GLU A O 1
ATOM 1274 N N . ILE A 1 166 ? -3.056 2.181 1.885 1.00 89.50 166 ILE A N 1
ATOM 1275 C CA . ILE A 1 166 ? -2.256 1.622 2.981 1.00 89.50 166 ILE A CA 1
ATOM 1276 C C . ILE A 1 166 ? -0.771 1.963 2.784 1.00 89.50 166 ILE A C 1
ATOM 1278 O O . ILE A 1 166 ? -0.081 2.336 3.735 1.00 89.50 166 ILE A O 1
ATOM 1282 N N . ALA A 1 167 ? -0.269 1.885 1.548 1.00 92.44 167 ALA A N 1
ATOM 1283 C CA . ALA A 1 167 ? 1.110 2.239 1.230 1.00 92.44 167 ALA A CA 1
ATOM 1284 C C . ALA A 1 167 ? 1.402 3.727 1.445 1.00 92.44 167 ALA A C 1
ATOM 1286 O O . ALA A 1 167 ? 2.486 4.062 1.916 1.00 92.44 167 ALA A O 1
ATOM 1287 N N . ASN A 1 168 ? 0.444 4.611 1.154 1.00 91.31 168 ASN A N 1
ATOM 1288 C CA . ASN A 1 168 ? 0.580 6.046 1.386 1.00 91.31 168 ASN A CA 1
ATOM 1289 C C . ASN A 1 168 ? 0.713 6.355 2.876 1.00 91.31 168 ASN A C 1
ATOM 1291 O O . ASN A 1 168 ? 1.572 7.133 3.285 1.00 91.31 168 ASN A O 1
ATOM 1295 N N . ILE A 1 169 ? -0.102 5.686 3.692 1.00 88.69 169 ILE A N 1
ATOM 1296 C CA . ILE A 1 169 ? -0.051 5.798 5.148 1.00 88.69 169 ILE A CA 1
ATOM 1297 C C . ILE A 1 169 ? 1.288 5.280 5.680 1.00 88.69 169 ILE A C 1
ATOM 1299 O O . ILE A 1 169 ? 1.968 5.983 6.428 1.00 88.69 169 ILE A O 1
ATOM 1303 N N . ALA A 1 170 ? 1.705 4.084 5.260 1.00 90.19 170 ALA A N 1
ATOM 1304 C CA . ALA A 1 170 ? 2.966 3.492 5.697 1.00 90.19 170 ALA A CA 1
ATOM 1305 C C . ALA A 1 170 ? 4.183 4.332 5.274 1.00 90.19 170 ALA A C 1
ATOM 1307 O O . ALA A 1 170 ? 5.113 4.512 6.058 1.00 90.19 170 ALA A O 1
ATOM 1308 N N . ALA A 1 171 ? 4.178 4.880 4.058 1.00 89.81 171 ALA A N 1
ATOM 1309 C CA . ALA A 1 171 ? 5.221 5.785 3.589 1.00 89.81 171 ALA A CA 1
ATOM 1310 C C . ALA A 1 171 ? 5.240 7.088 4.395 1.00 89.81 171 ALA A C 1
ATOM 1312 O O . ALA A 1 171 ? 6.316 7.535 4.783 1.00 89.81 171 ALA A O 1
ATOM 1313 N N . GLY A 1 172 ? 4.068 7.644 4.722 1.00 88.25 172 GLY A N 1
ATOM 1314 C CA . GLY A 1 172 ? 3.953 8.801 5.606 1.00 88.25 172 GLY A CA 1
ATOM 1315 C C . GLY A 1 172 ? 4.572 8.550 6.985 1.00 88.25 172 GLY A C 1
ATOM 1316 O O . GLY A 1 172 ? 5.350 9.357 7.479 1.00 88.25 172 GLY A O 1
ATOM 1317 N N . MET A 1 173 ? 4.323 7.376 7.569 1.00 86.88 173 MET A N 1
ATOM 1318 C CA . MET A 1 173 ? 4.959 6.971 8.828 1.00 86.88 173 MET A CA 1
ATOM 1319 C C . MET A 1 173 ? 6.472 6.760 8.698 1.00 86.88 173 MET A C 1
ATOM 1321 O O . MET A 1 173 ? 7.207 6.984 9.658 1.00 86.88 173 MET A O 1
ATOM 1325 N N . ALA A 1 174 ? 6.945 6.283 7.543 1.00 87.19 174 ALA A N 1
ATOM 1326 C CA . ALA A 1 174 ? 8.370 6.078 7.304 1.00 87.19 174 ALA A CA 1
ATOM 1327 C C . ALA A 1 174 ? 9.116 7.412 7.267 1.00 87.19 174 ALA A C 1
ATOM 1329 O O . ALA A 1 174 ? 10.199 7.499 7.839 1.00 87.19 174 ALA A O 1
ATOM 1330 N N . ILE A 1 175 ? 8.511 8.446 6.670 1.00 85.25 175 ILE A N 1
ATOM 1331 C CA . ILE A 1 175 ? 9.147 9.763 6.571 1.00 85.25 175 ILE A CA 1
ATOM 1332 C C . ILE A 1 175 ? 9.085 10.601 7.850 1.00 85.25 175 ILE A C 1
ATOM 1334 O O . ILE A 1 175 ? 9.828 11.570 7.988 1.00 85.25 175 ILE A O 1
ATOM 1338 N N . GLU A 1 176 ? 8.247 10.204 8.807 1.00 85.12 176 GLU A N 1
ATOM 1339 C CA . GLU A 1 176 ? 8.193 10.737 10.176 1.00 85.12 176 GLU A CA 1
ATOM 1340 C C . GLU A 1 176 ? 9.325 10.193 11.078 1.00 85.12 176 GLU A C 1
ATOM 1342 O O . GLU A 1 176 ? 9.389 10.528 12.259 1.00 85.12 176 GLU A O 1
ATOM 1347 N N . LYS A 1 177 ? 10.212 9.326 10.565 1.00 83.38 177 LYS A N 1
ATOM 1348 C CA . LYS A 1 177 ? 11.323 8.709 11.312 1.00 83.38 177 LYS A CA 1
ATOM 1349 C C . LYS A 1 177 ? 12.661 9.025 10.629 1.00 83.38 177 LYS A C 1
ATOM 1351 O O . LYS A 1 177 ? 12.711 9.272 9.433 1.00 83.38 177 LYS A O 1
ATOM 1356 N N . VAL A 1 178 ? 13.761 9.024 11.387 1.00 83.94 178 VAL A N 1
ATOM 1357 C CA . VAL A 1 178 ? 15.111 9.276 10.842 1.00 83.94 178 VAL A CA 1
ATOM 1358 C C . VAL A 1 178 ? 15.663 8.012 10.178 1.00 83.94 178 VAL A C 1
ATOM 1360 O O . VAL A 1 178 ? 15.789 6.975 10.831 1.00 83.94 178 VAL A O 1
ATOM 1363 N N . GLY A 1 179 ? 16.093 8.122 8.920 1.00 81.88 179 GLY A N 1
ATOM 1364 C CA . GLY A 1 179 ? 16.706 7.041 8.155 1.00 81.88 179 GLY A CA 1
ATOM 1365 C C . GLY A 1 179 ? 15.723 5.982 7.643 1.00 81.88 179 GLY A C 1
ATOM 1366 O O . GLY A 1 179 ? 14.510 6.059 7.824 1.00 81.88 179 GLY A O 1
ATOM 1367 N N . CYS A 1 180 ? 16.275 4.939 7.010 1.00 80.31 180 CYS A N 1
ATOM 1368 C CA . CYS A 1 180 ? 15.504 3.811 6.480 1.00 80.31 180 CYS A CA 1
ATOM 1369 C C . CYS A 1 180 ? 14.931 2.961 7.624 1.00 80.31 180 CYS A C 1
ATOM 1371 O O . CYS A 1 180 ? 15.559 2.004 8.090 1.00 80.31 180 CYS A O 1
ATOM 1373 N N . THR A 1 181 ? 13.734 3.321 8.078 1.00 77.50 181 THR A N 1
ATOM 1374 C CA . THR A 1 181 ? 13.101 2.711 9.247 1.00 77.50 181 THR A CA 1
ATOM 1375 C C . THR A 1 181 ? 12.044 1.695 8.833 1.00 77.50 181 THR A C 1
ATOM 1377 O O . THR A 1 181 ? 11.326 1.877 7.853 1.00 77.50 181 THR A O 1
ATOM 1380 N N . ARG A 1 182 ? 11.930 0.599 9.589 1.00 84.50 182 ARG A N 1
ATOM 1381 C CA . ARG A 1 182 ? 10.883 -0.403 9.366 1.00 84.50 182 ARG A CA 1
ATOM 1382 C C . ARG A 1 182 ? 9.560 0.093 9.946 1.00 84.50 182 ARG A C 1
ATOM 1384 O O . ARG A 1 182 ? 9.538 0.577 11.077 1.00 84.50 182 ARG A O 1
ATOM 1391 N N . ILE A 1 183 ? 8.481 -0.079 9.187 1.00 84.25 183 ILE A N 1
ATOM 1392 C CA . ILE A 1 183 ? 7.110 0.099 9.671 1.00 84.25 183 ILE A CA 1
ATOM 1393 C C . ILE A 1 183 ? 6.536 -1.265 10.025 1.00 84.25 183 ILE A C 1
ATOM 1395 O O . ILE A 1 183 ? 6.572 -2.195 9.216 1.00 84.25 183 ILE A O 1
ATOM 1399 N N . ASN A 1 184 ? 6.027 -1.387 11.246 1.00 80.00 184 ASN A N 1
ATOM 1400 C CA . ASN A 1 184 ? 5.448 -2.632 11.731 1.00 80.00 184 ASN A CA 1
ATOM 1401 C C . ASN A 1 184 ? 3.929 -2.631 11.508 1.00 80.00 184 ASN A C 1
ATOM 1403 O O . ASN A 1 184 ? 3.289 -1.583 11.559 1.00 80.00 184 ASN A O 1
ATOM 1407 N N . LEU A 1 185 ? 3.331 -3.815 11.325 1.00 75.50 185 LEU A N 1
ATOM 1408 C CA . LEU A 1 185 ? 1.882 -3.950 11.109 1.00 75.50 185 LEU A CA 1
ATOM 1409 C C . LEU A 1 185 ? 1.050 -3.353 12.253 1.00 75.50 185 LEU A C 1
ATOM 1411 O O . LEU A 1 185 ? 0.002 -2.775 11.997 1.00 75.50 185 LEU A O 1
ATOM 1415 N N . SER A 1 186 ? 1.525 -3.448 13.498 1.00 70.38 186 SER A N 1
ATOM 1416 C CA . SER A 1 186 ? 0.861 -2.841 14.657 1.00 70.38 186 SER A CA 1
ATOM 1417 C C . SER A 1 186 ? 0.821 -1.316 14.574 1.00 70.38 186 SER A C 1
ATOM 1419 O O . SER A 1 186 ? -0.222 -0.719 14.816 1.00 70.38 186 SER A O 1
ATOM 1421 N N . GLU A 1 187 ? 1.935 -0.680 14.203 1.00 78.69 187 GLU A N 1
ATOM 1422 C CA . GLU A 1 187 ? 2.005 0.775 14.044 1.00 78.69 187 GLU A CA 1
ATOM 1423 C C . GLU A 1 187 ? 1.090 1.235 12.902 1.00 78.69 187 GLU A C 1
ATOM 1425 O O . GLU A 1 187 ? 0.380 2.229 13.038 1.00 78.69 187 GLU A O 1
ATOM 1430 N N . LEU A 1 188 ? 1.092 0.492 11.791 1.00 79.88 188 LEU A N 1
ATOM 1431 C CA . LEU A 1 188 ? 0.251 0.769 10.631 1.00 79.88 188 LEU A CA 1
ATOM 1432 C C . LEU A 1 188 ? -1.236 0.628 10.971 1.00 79.88 188 LEU A C 1
ATOM 1434 O O . LEU A 1 188 ? -2.023 1.497 10.611 1.00 79.88 188 LEU A O 1
ATOM 1438 N N . ALA A 1 189 ? -1.609 -0.419 11.713 1.00 72.88 189 ALA A N 1
ATOM 1439 C CA . ALA A 1 189 ? -2.968 -0.610 12.207 1.00 72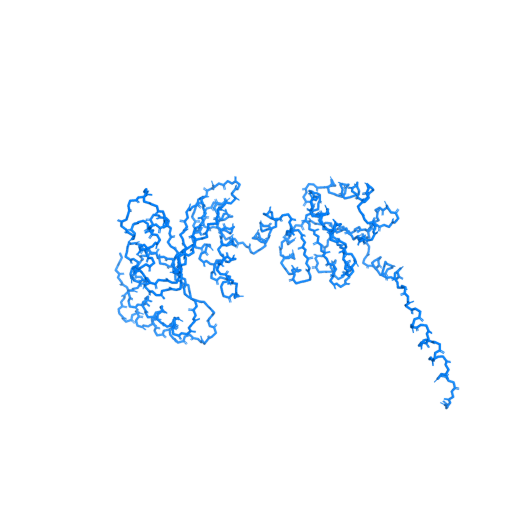.88 189 ALA A CA 1
ATOM 1440 C C . ALA A 1 189 ? -3.400 0.561 13.097 1.00 72.88 189 ALA A C 1
ATOM 1442 O O . ALA A 1 189 ? -4.450 1.141 12.862 1.00 72.88 189 ALA A O 1
ATOM 1443 N N . VAL A 1 190 ? -2.567 0.979 14.058 1.00 71.75 190 VAL A N 1
ATOM 1444 C CA . VAL A 1 190 ? -2.867 2.152 14.898 1.00 71.75 190 VAL A CA 1
ATOM 1445 C C . VAL A 1 190 ? -3.062 3.408 14.050 1.00 71.75 190 VAL A C 1
ATOM 1447 O O . VAL A 1 190 ? -4.015 4.148 14.270 1.00 71.75 190 VAL A O 1
ATOM 1450 N N . ARG A 1 191 ? -2.199 3.644 13.059 1.00 77.31 191 ARG A N 1
ATOM 1451 C CA . ARG A 1 191 ? -2.302 4.821 12.192 1.00 77.31 191 ARG A CA 1
ATOM 1452 C C . ARG A 1 191 ? -3.556 4.801 11.308 1.00 77.31 191 ARG A C 1
ATOM 1454 O O . ARG A 1 191 ? -4.160 5.849 11.109 1.00 77.31 191 ARG A O 1
ATOM 1461 N N . LEU A 1 192 ? -3.969 3.637 10.804 1.00 72.44 192 LEU A N 1
ATOM 1462 C CA . LEU A 1 192 ? -5.225 3.474 10.054 1.00 72.44 192 LEU A CA 1
ATOM 1463 C C . LEU A 1 192 ? -6.454 3.869 10.892 1.00 72.44 192 LEU A C 1
ATOM 1465 O O . LEU A 1 192 ? -7.419 4.406 10.352 1.00 72.44 192 LEU A O 1
ATOM 1469 N N . LEU A 1 193 ? -6.384 3.665 12.209 1.00 64.50 193 LEU A N 1
ATOM 1470 C CA . LEU A 1 193 ? -7.438 4.022 13.164 1.00 64.50 193 LEU A CA 1
ATOM 1471 C C . LEU A 1 193 ? -7.455 5.515 13.501 1.00 64.50 193 LEU A C 1
ATOM 1473 O O . LEU A 1 193 ? -8.504 6.056 13.823 1.00 64.50 193 LEU A O 1
ATOM 1477 N N . GLU A 1 194 ? -6.316 6.207 13.397 1.00 66.69 194 GLU A N 1
ATOM 1478 C CA . GLU A 1 194 ? -6.265 7.664 13.579 1.00 66.69 194 GLU A CA 1
ATOM 1479 C C . GLU A 1 194 ? -6.954 8.429 12.427 1.00 66.69 194 GLU A C 1
ATOM 1481 O O . GLU A 1 194 ? -7.368 9.572 12.622 1.00 66.69 194 GLU A O 1
ATOM 1486 N N . TYR A 1 195 ? -7.052 7.849 11.221 1.00 60.06 195 TYR A N 1
ATOM 1487 C CA . TYR A 1 195 ? -7.517 8.563 10.020 1.00 60.06 195 TYR A CA 1
ATOM 1488 C C . TYR A 1 195 ? -9.009 8.455 9.717 1.00 60.06 195 TYR A C 1
ATOM 1490 O O . TYR A 1 195 ? -9.493 9.256 8.908 1.00 60.06 195 TYR A O 1
ATOM 1498 N N . ASP A 1 196 ? -9.715 7.526 10.358 1.00 55.06 196 ASP A N 1
ATOM 1499 C CA . ASP A 1 196 ? -11.161 7.393 10.239 1.00 55.06 196 ASP A CA 1
ATOM 1500 C C . ASP A 1 196 ? -11.784 7.153 11.616 1.00 55.06 196 ASP A C 1
ATOM 1502 O O . ASP A 1 196 ? -11.442 6.204 12.321 1.00 55.06 196 ASP A O 1
ATOM 1506 N N . VAL A 1 197 ? -12.704 8.032 12.000 1.00 48.25 197 VAL A N 1
ATOM 1507 C CA . VAL A 1 197 ? -13.417 7.942 13.278 1.00 48.25 197 VAL A CA 1
ATOM 1508 C C . VAL A 1 197 ? -14.418 6.777 13.247 1.00 48.25 197 VAL A C 1
ATOM 1510 O O . VAL A 1 197 ? -14.728 6.218 14.299 1.00 48.25 197 VAL A O 1
ATOM 1513 N N . GLU A 1 198 ? -14.855 6.347 12.055 1.00 50.62 198 GLU A N 1
ATOM 1514 C CA . GLU A 1 198 ? -15.678 5.144 11.871 1.00 50.62 198 GLU A CA 1
ATOM 1515 C C . GLU A 1 198 ? -14.861 3.843 11.996 1.00 50.62 198 GLU A C 1
ATOM 1517 O O . GLU A 1 198 ? -15.414 2.816 12.384 1.00 50.62 198 GLU A O 1
ATOM 1522 N N . ASN A 1 199 ? -13.529 3.887 11.833 1.00 58.09 199 ASN A N 1
ATOM 1523 C CA . ASN A 1 199 ? -12.653 2.720 12.042 1.00 58.09 199 ASN A CA 1
ATOM 1524 C C . ASN A 1 199 ? -12.442 2.375 13.524 1.00 58.09 199 ASN A C 1
ATOM 1526 O O . ASN A 1 199 ? -11.741 1.417 13.841 1.00 58.09 199 ASN A O 1
ATOM 1530 N N . LYS A 1 200 ? -13.037 3.123 14.462 1.00 72.25 200 LYS A N 1
ATOM 1531 C CA . LYS A 1 200 ? -13.044 2.714 15.872 1.00 72.25 200 LYS A CA 1
ATOM 1532 C C . LYS A 1 200 ? -13.824 1.424 16.089 1.00 72.25 200 LYS A C 1
ATOM 1534 O O . LYS A 1 200 ? -13.678 0.843 17.155 1.00 72.25 200 LYS A O 1
ATOM 1539 N N . ILE A 1 201 ? -14.656 1.007 15.139 1.00 76.94 201 ILE A N 1
ATOM 1540 C CA . ILE A 1 201 ? -15.541 -0.145 15.267 1.00 76.94 201 ILE A CA 1
ATOM 1541 C C . ILE A 1 201 ? -14.836 -1.394 14.740 1.00 76.94 201 ILE A C 1
ATOM 1543 O O . ILE A 1 201 ? -14.394 -1.450 13.598 1.00 76.94 201 ILE A O 1
ATOM 1547 N N . PHE A 1 202 ? -14.751 -2.403 15.594 1.00 75.62 202 PHE A N 1
ATOM 1548 C CA . PHE A 1 202 ? -14.160 -3.700 15.320 1.00 75.62 202 PHE A CA 1
ATOM 1549 C C . PHE A 1 202 ? -15.200 -4.787 15.542 1.00 75.62 202 PHE A C 1
ATOM 1551 O O . PHE A 1 202 ? -15.983 -4.728 16.490 1.00 75.62 202 PHE A O 1
ATOM 1558 N N . ASP A 1 203 ? -15.143 -5.815 14.711 1.00 70.44 203 ASP A N 1
ATOM 1559 C CA . ASP A 1 203 ? -15.829 -7.084 14.927 1.00 70.44 203 ASP A CA 1
ATOM 1560 C C . ASP A 1 203 ? -14.802 -8.214 15.142 1.00 70.44 203 ASP A C 1
ATOM 1562 O O . ASP A 1 203 ? -13.600 -7.991 15.339 1.00 70.44 203 ASP A O 1
ATOM 1566 N N . GLU A 1 204 ? -15.297 -9.445 15.113 1.00 64.19 204 GLU A N 1
ATOM 1567 C CA . GLU A 1 204 ? -14.554 -10.665 15.413 1.00 64.19 204 GLU A CA 1
ATOM 1568 C C . GLU A 1 204 ? -13.418 -10.915 14.425 1.00 64.19 204 GLU A C 1
ATOM 1570 O O . GLU A 1 204 ? -12.322 -11.341 14.807 1.00 64.19 204 GLU A O 1
ATOM 1575 N N . GLU A 1 205 ? -13.654 -10.578 13.159 1.00 61.81 205 GLU A N 1
ATOM 1576 C CA . GLU A 1 205 ? -12.704 -10.773 12.070 1.00 61.81 205 GLU A CA 1
ATOM 1577 C C . GLU A 1 205 ? -11.478 -9.863 12.244 1.00 61.81 205 GLU A C 1
ATOM 1579 O O . GLU A 1 205 ? -10.363 -10.202 11.834 1.00 61.81 205 GLU A O 1
ATOM 1584 N N . HIS A 1 206 ? -11.645 -8.746 12.957 1.00 69.69 206 HIS A N 1
ATOM 1585 C CA . HIS A 1 206 ? -10.597 -7.760 13.191 1.00 69.69 206 HIS A CA 1
ATOM 1586 C C . HIS A 1 206 ? -9.825 -7.956 14.507 1.00 69.69 206 HIS A C 1
ATOM 1588 O O . HIS A 1 206 ? -8.848 -7.240 14.765 1.00 69.69 206 HIS A O 1
ATOM 1594 N N . LEU A 1 207 ? -10.183 -8.943 15.336 1.00 68.12 207 LEU A N 1
ATOM 1595 C CA . LEU A 1 207 ? -9.586 -9.134 16.664 1.00 68.12 207 LEU A CA 1
ATOM 1596 C C . LEU A 1 207 ? -8.068 -9.383 16.613 1.00 68.12 207 LEU A C 1
ATOM 1598 O O . LEU A 1 207 ? -7.318 -8.954 17.494 1.00 68.12 207 LEU A O 1
ATOM 1602 N N . PHE A 1 208 ? -7.584 -10.032 15.550 1.00 66.81 208 PHE A N 1
ATOM 1603 C CA . PHE A 1 208 ? -6.152 -10.228 15.317 1.00 66.81 208 PHE A CA 1
ATOM 1604 C C . PHE A 1 208 ? -5.401 -8.903 15.106 1.00 66.81 208 PHE A C 1
ATOM 1606 O O . PHE A 1 208 ? -4.318 -8.704 15.673 1.00 66.81 208 PHE A O 1
ATOM 1613 N N . ALA A 1 209 ? -5.972 -8.004 14.298 1.00 65.19 209 ALA A N 1
ATOM 1614 C CA . ALA A 1 209 ? -5.408 -6.686 14.025 1.00 65.19 209 ALA A CA 1
ATOM 1615 C C . ALA A 1 209 ? -5.445 -5.822 15.288 1.00 65.19 209 ALA A C 1
ATOM 1617 O O . ALA A 1 209 ? -4.433 -5.220 15.654 1.00 65.19 209 ALA A O 1
ATOM 1618 N N . LEU A 1 210 ? -6.568 -5.857 16.012 1.00 71.12 210 LEU A N 1
ATOM 1619 C CA . LEU A 1 210 ? -6.717 -5.169 17.285 1.00 71.12 210 LEU A CA 1
ATOM 1620 C C . LEU A 1 210 ? -5.673 -5.647 18.302 1.00 71.12 210 LEU A C 1
ATOM 1622 O O . LEU A 1 210 ? -4.979 -4.828 18.894 1.00 71.12 210 LEU A O 1
ATOM 1626 N N . LYS A 1 211 ? -5.461 -6.960 18.450 1.00 73.00 211 LYS A N 1
ATOM 1627 C CA . LYS A 1 211 ? -4.426 -7.502 19.347 1.00 73.00 211 LYS A CA 1
ATOM 1628 C C . LYS A 1 211 ? -3.032 -6.958 19.030 1.00 73.00 211 LYS A C 1
ATOM 1630 O O . LYS A 1 211 ? -2.259 -6.679 19.944 1.00 73.00 211 LYS A O 1
ATOM 1635 N N . HIS A 1 212 ? -2.705 -6.791 17.751 1.00 70.62 212 HIS A N 1
ATOM 1636 C CA . HIS A 1 212 ? -1.437 -6.188 17.346 1.00 70.62 212 HIS A CA 1
ATOM 1637 C C . HIS A 1 212 ? -1.393 -4.686 17.633 1.00 70.62 212 HIS A C 1
ATOM 1639 O O . HIS A 1 212 ? -0.377 -4.211 18.136 1.00 70.62 212 HIS A O 1
ATOM 1645 N N . ALA A 1 213 ? -2.474 -3.952 17.366 1.00 66.62 213 ALA A N 1
ATOM 1646 C CA . ALA A 1 213 ? -2.582 -2.525 17.672 1.00 66.62 213 ALA A CA 1
ATOM 1647 C C . ALA A 1 213 ? -2.512 -2.236 19.186 1.00 66.62 213 ALA A C 1
ATOM 1649 O O . ALA A 1 213 ? -1.996 -1.200 19.611 1.00 66.62 213 ALA A O 1
ATOM 1650 N N . LEU A 1 214 ? -2.996 -3.166 20.009 1.00 73.56 214 LEU A N 1
ATOM 1651 C CA . LEU A 1 214 ? -2.971 -3.094 21.469 1.00 73.56 214 LEU A CA 1
ATOM 1652 C C . LEU A 1 214 ? -1.655 -3.594 22.084 1.00 73.56 214 LEU A C 1
ATOM 1654 O O . LEU A 1 214 ? -1.405 -3.350 23.263 1.00 73.56 214 LEU A O 1
ATOM 1658 N N . ASN A 1 215 ? -0.798 -4.277 21.322 1.00 74.94 215 ASN A N 1
ATOM 1659 C CA . ASN A 1 215 ? 0.439 -4.843 21.854 1.00 74.94 215 ASN A CA 1
ATOM 1660 C C . ASN A 1 215 ? 1.378 -3.740 22.377 1.00 74.94 215 ASN A C 1
ATOM 1662 O O . ASN A 1 215 ? 1.741 -2.824 21.642 1.00 74.94 215 ASN A O 1
ATOM 1666 N N . GLY A 1 216 ? 1.782 -3.843 23.646 1.00 70.19 216 GLY A N 1
ATOM 1667 C CA . GLY A 1 216 ? 2.621 -2.850 24.324 1.00 70.19 216 GLY A CA 1
ATOM 1668 C C . GLY A 1 216 ? 1.878 -1.608 24.832 1.00 70.19 216 GLY A C 1
ATOM 1669 O O . GLY A 1 216 ? 2.515 -0.757 25.444 1.00 70.19 216 GLY A O 1
ATOM 1670 N N . ASN A 1 217 ? 0.560 -1.510 24.623 1.00 75.25 217 ASN A N 1
ATOM 1671 C CA . ASN A 1 217 ? -0.276 -0.427 25.142 1.00 75.25 217 ASN A CA 1
ATOM 1672 C C . ASN A 1 217 ? -1.068 -0.888 26.375 1.00 75.25 217 ASN A C 1
ATOM 1674 O O . ASN A 1 217 ? -1.469 -2.048 26.462 1.00 75.25 217 ASN A O 1
ATOM 1678 N N . GLN A 1 218 ? -1.334 0.033 27.303 1.00 81.38 218 GLN A N 1
ATOM 1679 C CA . GLN A 1 218 ? -2.285 -0.188 28.395 1.00 81.38 218 GLN A CA 1
ATOM 1680 C C . GLN A 1 218 ? -3.696 0.189 27.947 1.00 81.38 218 GLN A C 1
ATOM 1682 O O . GLN A 1 218 ? -3.895 1.192 27.257 1.00 81.38 218 GLN A O 1
ATOM 1687 N N . TYR A 1 219 ? -4.682 -0.607 28.345 1.00 85.81 219 TYR A N 1
ATOM 1688 C CA . TYR A 1 219 ? -6.073 -0.346 27.999 1.00 85.81 219 TYR A CA 1
ATOM 1689 C C . TYR A 1 219 ? -7.042 -0.889 29.042 1.00 85.81 219 TYR A C 1
ATOM 1691 O O . TYR A 1 219 ? -6.781 -1.871 29.745 1.00 85.81 219 TYR A O 1
ATOM 1699 N N . THR A 1 220 ? -8.186 -0.220 29.091 1.00 88.44 220 THR A N 1
ATOM 1700 C CA . THR A 1 220 ? -9.329 -0.522 29.943 1.00 88.44 220 THR A CA 1
ATOM 1701 C C . THR A 1 220 ? -10.496 -0.936 29.062 1.00 88.44 220 THR A C 1
ATOM 1703 O O . THR A 1 220 ? -10.743 -0.313 28.031 1.00 88.44 220 THR A O 1
ATOM 1706 N N . VAL A 1 221 ? -11.233 -1.966 29.473 1.00 89.50 221 VAL A N 1
ATOM 1707 C CA . VAL A 1 221 ? -12.446 -2.403 28.772 1.00 89.50 221 VAL A CA 1
ATOM 1708 C C . VAL A 1 221 ? -13.681 -1.967 29.554 1.00 89.50 221 VAL A C 1
ATOM 1710 O O . VAL A 1 221 ? -13.759 -2.181 30.760 1.00 89.50 221 VAL A O 1
ATOM 1713 N N . LEU A 1 222 ? -14.661 -1.385 28.867 1.00 90.44 222 LEU A N 1
ATOM 1714 C CA . LEU A 1 222 ? -15.983 -1.059 29.391 1.00 90.44 222 LEU A CA 1
ATOM 1715 C C . LEU A 1 222 ? -17.043 -1.872 28.641 1.00 90.44 222 LEU A C 1
ATOM 1717 O O . LEU A 1 222 ? -17.297 -1.632 27.464 1.00 90.44 222 LEU A O 1
ATOM 1721 N N . GLY A 1 223 ? -17.670 -2.829 29.320 1.00 88.94 223 GLY A N 1
ATOM 1722 C CA . GLY A 1 223 ? -18.782 -3.609 28.783 1.00 88.94 223 GLY A CA 1
ATOM 1723 C C . GLY A 1 223 ? -20.114 -2.871 28.920 1.00 88.94 223 GLY A C 1
ATOM 1724 O O . GLY A 1 223 ? -20.537 -2.567 30.039 1.00 88.94 223 GLY A O 1
ATOM 1725 N N . LEU A 1 224 ? -20.795 -2.636 27.798 1.00 88.38 224 LEU A N 1
ATOM 1726 C CA . LEU A 1 224 ? -22.085 -1.942 27.722 1.00 88.38 224 LEU A CA 1
ATOM 1727 C C . LEU A 1 224 ? -23.160 -2.813 27.066 1.00 88.38 224 LEU A C 1
ATOM 1729 O O . LEU A 1 224 ? -22.882 -3.881 26.525 1.00 88.38 224 LEU A O 1
ATOM 1733 N N . ASP A 1 225 ? -24.405 -2.376 27.195 1.00 81.06 225 ASP A N 1
ATOM 1734 C CA . ASP A 1 225 ? -25.562 -2.910 26.482 1.00 81.06 225 ASP A CA 1
ATOM 1735 C C . ASP A 1 225 ? -26.234 -1.719 25.786 1.00 81.06 225 ASP A C 1
ATOM 1737 O O . ASP A 1 225 ? -26.519 -0.708 26.435 1.00 81.06 225 ASP A O 1
ATOM 1741 N N . SER A 1 226 ? -26.393 -1.796 24.468 1.00 78.50 226 SER A N 1
ATOM 1742 C CA . SER A 1 226 ? -26.900 -0.718 23.618 1.00 78.50 226 SER A CA 1
ATOM 1743 C C . SER A 1 226 ? -28.335 -0.338 23.971 1.00 78.50 226 SER A C 1
ATOM 1745 O O . SER A 1 226 ? -28.716 0.821 23.806 1.00 78.50 226 SER A O 1
ATOM 1747 N N . THR A 1 227 ? -29.104 -1.257 24.571 1.00 72.25 227 THR A N 1
ATOM 1748 C CA . THR A 1 227 ? -30.480 -0.988 25.016 1.00 72.25 227 THR A CA 1
ATOM 1749 C C . THR A 1 227 ? -30.574 0.086 26.102 1.00 72.25 227 THR A C 1
ATOM 1751 O O . THR A 1 227 ? -31.639 0.675 26.289 1.00 72.25 227 THR A O 1
ATOM 1754 N N . GLN A 1 228 ? -29.477 0.381 26.809 1.00 70.31 228 GLN A N 1
ATOM 1755 C CA . GLN A 1 228 ? -29.436 1.453 27.808 1.00 70.31 228 GLN A CA 1
ATOM 1756 C C . GLN A 1 228 ? -29.379 2.852 27.171 1.00 70.31 228 GLN A C 1
ATOM 1758 O O . GLN A 1 228 ? -29.724 3.837 27.828 1.00 70.31 228 GLN A O 1
ATOM 1763 N N . GLY A 1 229 ? -28.973 2.947 25.898 1.00 78.94 229 GLY A N 1
ATOM 1764 C CA . GLY A 1 229 ? -28.771 4.208 25.193 1.00 78.94 229 GLY A CA 1
ATOM 1765 C C . GLY A 1 229 ? -27.688 5.099 25.819 1.00 78.94 229 GLY A C 1
ATOM 1766 O O . GLY A 1 229 ? -27.012 4.749 26.790 1.00 78.94 229 GLY A O 1
ATOM 1767 N N . MET A 1 230 ? -27.499 6.293 25.251 1.00 85.62 230 MET A N 1
ATOM 1768 C CA . MET A 1 230 ? -26.498 7.245 25.745 1.00 85.62 230 MET A CA 1
ATOM 1769 C C . MET A 1 230 ? -27.058 8.095 26.892 1.00 85.62 230 MET A C 1
ATOM 1771 O O . MET A 1 230 ? -27.768 9.075 26.665 1.00 85.62 230 MET A O 1
ATOM 1775 N N . THR A 1 231 ? -26.706 7.759 28.138 1.00 86.69 231 THR A N 1
ATOM 1776 C CA . THR A 1 231 ? -27.074 8.556 29.322 1.00 86.69 231 THR A CA 1
ATOM 1777 C C . THR A 1 231 ? -25.952 9.506 29.752 1.00 86.69 231 THR A C 1
ATOM 1779 O O . THR A 1 231 ? -24.764 9.296 29.493 1.00 86.69 231 THR A O 1
ATOM 1782 N N . THR A 1 232 ? -26.304 10.575 30.477 1.00 85.50 232 THR A N 1
ATOM 1783 C CA . THR A 1 232 ? -25.297 11.476 31.069 1.00 85.50 232 THR A CA 1
ATOM 1784 C C . THR A 1 232 ? -24.426 10.761 32.107 1.00 85.50 232 THR A C 1
ATOM 1786 O O . THR A 1 232 ? -23.266 11.134 32.285 1.00 85.50 232 THR A O 1
ATOM 1789 N N . ALA A 1 233 ? -24.967 9.752 32.799 1.00 85.75 233 ALA A N 1
ATOM 1790 C CA . ALA A 1 233 ? -24.213 8.940 33.748 1.00 85.75 233 ALA A CA 1
ATOM 1791 C C . ALA A 1 233 ? -23.138 8.122 33.020 1.00 85.75 233 ALA A C 1
ATOM 1793 O O . ALA A 1 233 ? -21.960 8.270 33.343 1.00 85.75 233 ALA A O 1
ATOM 1794 N N . LEU A 1 234 ? -23.522 7.395 31.965 1.00 87.94 234 LEU A N 1
ATOM 1795 C CA . LEU A 1 234 ? -22.608 6.651 31.095 1.00 87.94 234 LEU A CA 1
ATOM 1796 C C . LEU A 1 234 ? -21.496 7.552 30.536 1.00 87.94 234 LEU A C 1
ATOM 1798 O O . LEU A 1 234 ? -20.313 7.230 30.667 1.00 87.94 234 LEU A O 1
ATOM 1802 N N . PHE A 1 235 ? -21.844 8.724 29.997 1.00 88.44 235 PHE A N 1
ATOM 1803 C CA . PHE A 1 235 ? -20.843 9.664 29.486 1.00 88.44 235 PHE A CA 1
ATOM 1804 C C . PHE A 1 235 ? -19.852 10.127 30.569 1.00 88.44 235 PHE A C 1
ATOM 1806 O O . PHE A 1 235 ? -18.640 10.161 30.339 1.00 88.44 235 PHE A O 1
ATOM 1813 N N . ARG A 1 236 ? -20.332 10.442 31.781 1.00 87.38 236 ARG A N 1
ATOM 1814 C CA . ARG A 1 236 ? -19.447 10.797 32.906 1.00 87.38 236 ARG A CA 1
ATOM 1815 C C . ARG A 1 236 ? -18.551 9.636 33.318 1.00 87.38 236 ARG A C 1
ATOM 1817 O O . ARG A 1 236 ? -17.385 9.882 33.610 1.00 87.38 236 ARG A O 1
ATOM 1824 N N . SER A 1 237 ? -19.064 8.409 33.329 1.00 88.44 237 SER A N 1
ATOM 1825 C CA . SER A 1 237 ? -18.277 7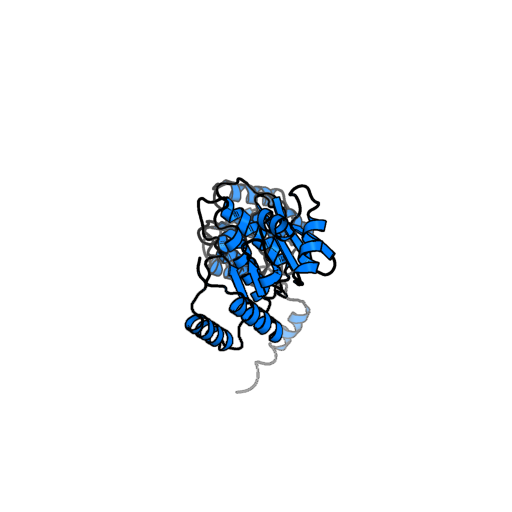.214 33.636 1.00 88.44 237 SER A CA 1
ATOM 1826 C C . SER A 1 237 ? -17.162 6.996 32.613 1.00 88.44 237 SER A C 1
ATOM 1828 O O . SER A 1 237 ? -16.017 6.802 33.014 1.00 88.44 237 SER A O 1
ATOM 1830 N N . MET A 1 238 ? -17.450 7.124 31.312 1.00 89.12 238 MET A N 1
ATOM 1831 C CA . MET A 1 238 ? -16.427 7.047 30.258 1.00 89.12 238 MET A CA 1
ATOM 1832 C C . MET A 1 238 ? -15.358 8.128 30.435 1.00 89.12 238 MET A C 1
ATOM 1834 O O . MET A 1 238 ? -14.169 7.818 30.466 1.00 89.12 238 MET A O 1
ATOM 1838 N N . ARG A 1 239 ? -15.766 9.384 30.673 1.00 87.44 239 ARG A N 1
ATOM 1839 C CA . ARG A 1 239 ? -14.829 10.474 30.987 1.00 87.44 239 ARG A CA 1
ATOM 1840 C C . ARG A 1 239 ? -13.994 10.203 32.231 1.00 87.44 239 ARG A C 1
ATOM 1842 O O . ARG A 1 239 ? -12.810 10.529 32.250 1.00 87.44 239 ARG A O 1
ATOM 1849 N N . GLN A 1 240 ? -14.593 9.636 33.274 1.00 86.38 240 GLN A N 1
ATOM 1850 C CA . GLN A 1 240 ? -13.889 9.297 34.504 1.00 86.38 240 GLN A CA 1
ATOM 1851 C C . GLN A 1 240 ? -12.811 8.246 34.235 1.00 86.38 240 GLN A C 1
ATOM 1853 O O . GLN A 1 240 ? -11.682 8.433 34.683 1.00 86.38 240 GLN A O 1
ATOM 1858 N N . ILE A 1 241 ? -13.125 7.195 33.472 1.00 85.75 241 ILE A N 1
ATOM 1859 C CA . ILE A 1 241 ? -12.157 6.168 33.069 1.00 85.75 241 ILE A CA 1
ATOM 1860 C C . ILE A 1 241 ? -11.034 6.795 32.237 1.00 85.75 241 ILE A C 1
ATOM 1862 O O . ILE A 1 241 ? -9.872 6.691 32.623 1.00 85.75 241 ILE A O 1
ATOM 1866 N N . ALA A 1 242 ? -11.378 7.526 31.173 1.00 81.69 242 ALA A N 1
ATOM 1867 C CA . ALA A 1 242 ? -10.405 8.174 30.293 1.00 81.69 242 ALA A CA 1
ATOM 1868 C C . ALA A 1 242 ? -9.502 9.179 31.042 1.00 81.69 242 ALA A C 1
ATOM 1870 O O . ALA A 1 242 ? -8.330 9.348 30.718 1.00 81.69 242 ALA A O 1
ATOM 1871 N N . SER A 1 243 ? -10.015 9.832 32.092 1.00 79.44 243 SER A N 1
ATOM 1872 C CA . SER A 1 243 ? -9.246 10.800 32.886 1.00 79.44 243 SER A CA 1
ATOM 1873 C C . SER A 1 243 ? -8.236 10.182 33.857 1.00 79.44 243 SER A C 1
ATOM 1875 O O . SER A 1 243 ? -7.336 10.893 34.308 1.00 79.44 243 SER A O 1
ATOM 1877 N N . LYS A 1 244 ? -8.364 8.891 34.203 1.00 72.88 244 LYS A N 1
ATOM 1878 C CA . LYS A 1 244 ? -7.520 8.258 35.231 1.00 72.88 244 LYS A CA 1
ATOM 1879 C C . LYS A 1 244 ? -6.049 8.154 34.819 1.00 72.88 244 LYS A C 1
ATOM 1881 O O . LYS A 1 244 ? -5.199 8.139 35.703 1.00 72.88 244 LYS A O 1
ATOM 1886 N N . THR A 1 245 ? -5.727 8.172 33.525 1.00 55.81 245 THR A N 1
ATOM 1887 C CA . THR A 1 245 ? -4.340 8.151 33.025 1.00 55.81 245 THR A CA 1
ATOM 1888 C C . THR A 1 245 ? -4.295 8.562 31.556 1.00 55.81 245 THR A C 1
ATOM 1890 O O . THR A 1 245 ? -4.984 7.964 30.739 1.00 55.81 245 THR A O 1
ATOM 1893 N N . LYS A 1 246 ? -3.417 9.511 31.206 1.00 58.19 246 LYS A N 1
ATOM 1894 C CA . LYS A 1 246 ? -3.234 10.030 29.834 1.00 58.19 246 LYS A CA 1
ATOM 1895 C C . LYS A 1 246 ? -2.872 8.981 28.768 1.00 58.19 246 LYS A C 1
ATOM 1897 O O . LYS A 1 246 ? -2.971 9.298 27.590 1.00 58.19 246 LYS A O 1
ATOM 1902 N N . GLU A 1 247 ? -2.415 7.794 29.165 1.00 63.38 247 GLU A N 1
ATOM 1903 C CA . GLU A 1 247 ? -1.897 6.759 28.255 1.00 63.38 247 GLU A CA 1
ATOM 1904 C C . GLU A 1 247 ? -2.786 5.507 28.152 1.00 63.38 247 GLU A C 1
ATOM 1906 O O . GLU A 1 247 ? -2.514 4.648 27.314 1.00 63.38 247 GLU A O 1
ATOM 1911 N N . LYS A 1 248 ? -3.845 5.381 28.968 1.00 74.12 248 LYS A N 1
ATOM 1912 C CA . LYS A 1 248 ? -4.733 4.209 28.907 1.00 74.12 248 LYS A CA 1
ATOM 1913 C C . LYS A 1 248 ? -5.796 4.412 27.838 1.00 74.12 248 LYS A C 1
ATOM 1915 O O . LYS A 1 248 ? -6.588 5.346 27.938 1.00 74.12 248 LYS A O 1
ATOM 1920 N N . LYS A 1 249 ? -5.839 3.503 26.864 1.00 83.69 249 LYS A N 1
ATOM 1921 C CA . LYS A 1 249 ? -6.885 3.489 25.835 1.00 83.69 249 LYS A CA 1
ATOM 1922 C C . LYS A 1 249 ? -8.181 2.890 26.383 1.00 83.69 249 LYS A C 1
ATOM 1924 O O . LYS A 1 249 ? -8.137 1.865 27.068 1.00 83.69 249 LYS A O 1
ATOM 1929 N N . LEU A 1 250 ? -9.326 3.489 26.073 1.00 88.50 250 LEU A N 1
ATOM 1930 C CA . LEU A 1 250 ? -10.643 2.959 26.423 1.00 88.50 250 LEU A CA 1
ATOM 1931 C C . LEU A 1 250 ? -11.218 2.138 25.267 1.00 88.50 250 LEU A C 1
ATOM 1933 O O . LEU A 1 250 ? -11.454 2.645 24.171 1.00 88.50 250 LEU A O 1
ATOM 1937 N N . ILE A 1 251 ? -11.504 0.873 25.556 1.00 89.00 251 ILE A N 1
ATOM 1938 C CA . ILE A 1 251 ? -12.199 -0.049 24.663 1.00 89.00 251 ILE A CA 1
ATOM 1939 C C . ILE A 1 251 ? -13.625 -0.227 25.172 1.00 89.00 251 ILE A C 1
ATOM 1941 O O . ILE A 1 251 ? -13.835 -0.704 26.285 1.00 89.00 251 ILE A O 1
ATOM 1945 N 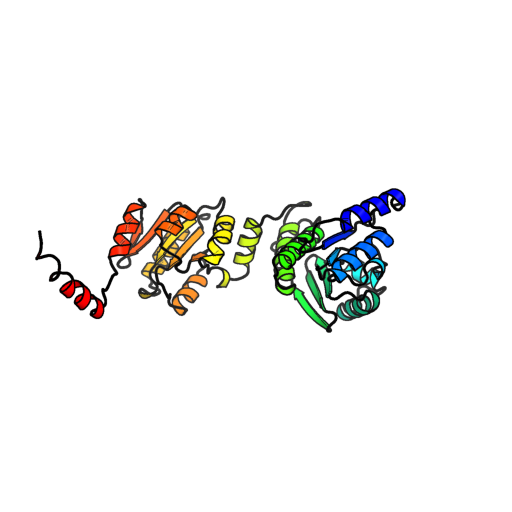N . VAL A 1 252 ? -14.614 0.113 24.357 1.00 90.19 252 VAL A N 1
ATOM 1946 C CA . VAL A 1 252 ? -16.024 -0.157 24.635 1.00 90.19 252 VAL A CA 1
ATOM 1947 C C . VAL A 1 252 ? -16.408 -1.483 23.985 1.00 90.19 252 VAL A C 1
ATOM 1949 O O . VAL A 1 252 ? -16.283 -1.643 22.779 1.00 90.19 252 VAL A O 1
ATOM 1952 N N . TYR A 1 253 ? -16.880 -2.445 24.772 1.00 88.81 253 TYR A N 1
ATOM 1953 C CA . TYR A 1 253 ? -17.399 -3.718 24.272 1.00 88.81 253 TYR A CA 1
ATOM 1954 C C . TYR A 1 253 ? -18.924 -3.717 24.353 1.00 88.81 253 TYR A C 1
ATOM 1956 O O . TYR A 1 253 ? -19.482 -3.648 25.453 1.00 88.81 253 TYR A O 1
ATOM 1964 N N . LEU A 1 254 ? -19.603 -3.814 23.211 1.00 88.50 254 LEU A N 1
ATOM 1965 C CA . LEU A 1 254 ? -21.060 -3.932 23.164 1.00 88.50 254 LEU A CA 1
ATOM 1966 C C . LEU A 1 254 ? -21.461 -5.401 23.315 1.00 88.50 254 LEU A C 1
ATOM 1968 O O . LEU A 1 254 ? -20.945 -6.273 22.621 1.00 88.50 254 LEU A O 1
ATOM 1972 N N . ARG A 1 255 ? -22.348 -5.692 24.274 1.00 82.94 255 ARG A N 1
ATOM 1973 C CA . ARG A 1 255 ? -22.781 -7.063 24.623 1.00 82.94 255 ARG A CA 1
ATOM 1974 C C . ARG A 1 255 ? -24.012 -7.533 23.842 1.00 82.94 255 ARG A C 1
ATOM 1976 O O . ARG A 1 255 ? -24.436 -8.685 24.001 1.00 82.94 255 ARG A O 1
ATOM 1983 N N . ASP A 1 256 ? -24.579 -6.659 23.030 1.00 79.38 256 ASP A N 1
ATOM 1984 C CA . ASP A 1 256 ? -25.738 -6.892 22.178 1.00 79.38 256 ASP A CA 1
ATOM 1985 C C . ASP A 1 256 ? -25.367 -7.759 20.975 1.00 79.38 256 ASP A C 1
ATOM 1987 O O . ASP A 1 256 ? -24.261 -7.650 20.456 1.00 79.38 256 ASP A O 1
ATOM 1991 N N . ASN A 1 257 ? -26.284 -8.616 20.517 1.00 71.62 257 ASN A N 1
ATOM 1992 C CA . ASN A 1 257 ? -26.081 -9.358 19.263 1.00 71.62 257 ASN A CA 1
ATOM 1993 C C . ASN A 1 257 ? -26.255 -8.447 18.036 1.00 71.62 257 ASN A C 1
ATOM 1995 O O . ASN A 1 257 ? -25.566 -8.624 17.042 1.00 71.62 257 ASN A O 1
ATOM 1999 N N . GLU A 1 258 ? -27.169 -7.482 18.130 1.00 75.69 258 GLU A N 1
ATOM 2000 C CA . GLU A 1 258 ? -27.445 -6.464 17.116 1.00 75.69 258 GLU A CA 1
ATOM 2001 C C . GLU A 1 258 ? -27.476 -5.109 17.838 1.00 75.69 258 GLU A C 1
ATOM 2003 O O . GLU A 1 258 ? -28.521 -4.718 18.360 1.00 75.69 258 GLU A O 1
ATOM 2008 N N . PRO A 1 259 ? -26.317 -4.450 18.004 1.00 81.19 259 PRO A N 1
ATOM 2009 C CA . PRO A 1 259 ? -26.251 -3.169 18.693 1.00 81.19 259 PRO A CA 1
ATOM 2010 C C . PRO A 1 259 ? -26.933 -2.068 17.876 1.00 81.19 259 PRO A C 1
ATOM 2012 O O . PRO A 1 259 ? -26.819 -2.032 16.653 1.00 81.19 259 PRO A O 1
ATOM 2015 N N . ASP A 1 260 ? -27.610 -1.151 18.567 1.00 83.81 260 ASP A N 1
ATOM 2016 C CA . ASP A 1 260 ? -28.261 0.009 17.951 1.00 83.81 260 ASP A CA 1
ATOM 2017 C C . ASP A 1 260 ? -27.260 0.902 17.183 1.00 83.81 260 ASP A C 1
ATOM 2019 O O . ASP A 1 260 ? -26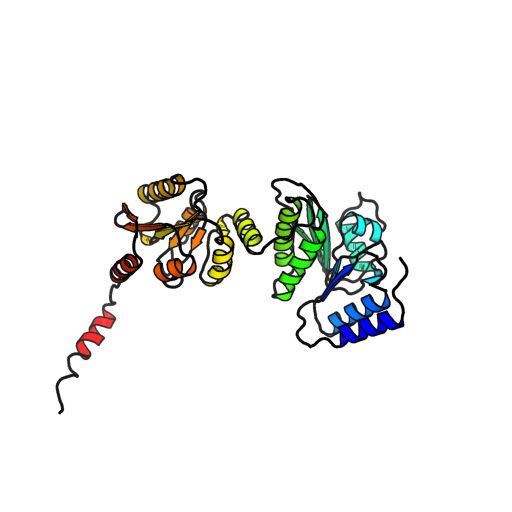.259 1.358 17.745 1.00 83.81 260 ASP A O 1
ATOM 2023 N N . GLU A 1 261 ? -27.523 1.156 15.895 1.00 82.81 261 GLU A N 1
ATOM 2024 C CA . GLU A 1 261 ? -26.603 1.886 15.006 1.00 82.81 261 GLU A CA 1
ATOM 2025 C C . GLU A 1 261 ? -26.391 3.346 15.438 1.00 82.81 261 GLU A C 1
ATOM 2027 O O . GLU A 1 261 ? -25.263 3.847 15.381 1.00 82.81 261 GLU A O 1
ATOM 2032 N N . GLU A 1 262 ? -27.440 4.034 15.911 1.00 85.00 262 GLU A N 1
ATOM 2033 C CA . GLU A 1 262 ? -27.324 5.417 16.394 1.00 85.00 262 GLU A CA 1
ATOM 2034 C C . GLU A 1 262 ? -26.430 5.478 17.636 1.00 85.00 262 GLU A C 1
ATOM 2036 O O . GLU A 1 262 ? -25.562 6.347 17.749 1.00 85.00 262 GLU A O 1
ATOM 2041 N N . PHE A 1 263 ? -26.584 4.523 18.552 1.00 87.38 263 PHE A N 1
ATOM 2042 C CA . PHE A 1 263 ? -25.750 4.417 19.739 1.00 87.38 263 PHE A CA 1
ATOM 2043 C C . PHE A 1 263 ? -24.281 4.131 19.404 1.00 87.38 263 PHE A C 1
ATOM 2045 O O . PHE A 1 263 ? -23.388 4.769 19.969 1.00 87.38 263 PHE A O 1
ATOM 2052 N N . VAL A 1 264 ? -24.017 3.221 18.460 1.00 86.06 264 VAL A N 1
ATOM 2053 C CA . VAL A 1 264 ? -22.657 2.930 17.973 1.00 86.06 264 VAL A CA 1
ATOM 2054 C C . VAL A 1 264 ? -22.025 4.177 17.347 1.00 86.06 264 VAL A C 1
ATOM 2056 O O . VAL A 1 264 ? -20.882 4.508 17.668 1.00 86.06 264 VAL A O 1
ATOM 2059 N N . SER A 1 265 ? -22.773 4.904 16.512 1.00 83.31 265 SER A N 1
ATOM 2060 C CA . SER A 1 265 ? -22.325 6.156 15.889 1.00 83.31 265 SER A CA 1
ATOM 2061 C C . SER A 1 265 ? -22.025 7.247 16.927 1.00 83.31 265 SER A C 1
ATOM 2063 O O . SER A 1 265 ? -21.005 7.938 16.862 1.00 83.31 265 SER A O 1
ATOM 2065 N N . LEU A 1 266 ? -22.865 7.369 17.960 1.00 86.88 266 LEU A N 1
ATOM 2066 C CA . LEU A 1 266 ? -22.609 8.286 19.069 1.00 86.88 266 LEU A CA 1
ATOM 2067 C C . LEU A 1 266 ? -21.326 7.919 19.813 1.00 86.88 266 LEU A C 1
ATOM 2069 O O . LEU A 1 266 ? -20.509 8.802 20.064 1.00 86.88 266 LEU A O 1
ATOM 2073 N N . LEU A 1 267 ? -21.121 6.642 20.141 1.00 87.31 267 LEU A N 1
ATOM 2074 C CA . LEU A 1 267 ? -19.902 6.176 20.803 1.00 87.31 267 LEU A CA 1
ATOM 2075 C C . LEU A 1 267 ? -18.649 6.432 19.960 1.00 87.31 267 LEU A C 1
ATOM 2077 O O . LEU A 1 267 ? -17.645 6.890 20.506 1.00 87.31 267 LEU A O 1
ATOM 2081 N N . SER A 1 268 ? -18.693 6.176 18.648 1.00 84.81 268 SER A N 1
ATOM 2082 C CA . SER A 1 268 ? -17.525 6.361 17.776 1.00 84.81 268 SER A CA 1
ATOM 2083 C C . SER A 1 268 ? -17.115 7.835 17.701 1.00 84.81 268 SER A C 1
ATOM 2085 O O . SER A 1 268 ? -15.923 8.157 17.698 1.00 84.81 268 SER A O 1
ATOM 2087 N N . SER A 1 269 ? -18.086 8.748 17.781 1.00 83.62 269 SER A N 1
ATOM 2088 C CA . SER A 1 269 ? -17.847 10.194 17.809 1.00 83.62 269 SER A CA 1
ATOM 2089 C C . SER A 1 269 ? -17.135 10.706 19.073 1.00 83.62 269 SER A C 1
ATOM 2091 O O . SER A 1 269 ? -16.585 11.810 19.062 1.00 83.62 269 SER A O 1
ATOM 2093 N N . LEU A 1 270 ? -17.101 9.926 20.162 1.00 85.62 270 LEU A N 1
ATOM 2094 C CA . LEU A 1 270 ? -16.521 10.363 21.433 1.00 85.62 270 LEU A CA 1
ATOM 2095 C C . LEU A 1 270 ? -14.997 10.300 21.408 1.00 85.62 270 LEU A C 1
ATOM 2097 O O . LEU A 1 270 ? -14.401 9.267 21.107 1.00 85.62 270 LEU A O 1
ATOM 2101 N N . SER A 1 271 ? -14.349 11.396 21.801 1.00 81.88 271 SER A N 1
ATOM 2102 C CA . SER A 1 271 ? -12.886 11.461 21.925 1.00 81.88 271 SER A CA 1
ATOM 2103 C C . SER A 1 271 ? -12.328 10.540 23.011 1.00 81.88 271 SER A C 1
ATOM 2105 O O . SER A 1 271 ? -11.170 10.148 22.957 1.00 81.88 271 SER A O 1
ATOM 2107 N N . GLU A 1 272 ? -13.159 10.210 23.996 1.00 86.00 272 GLU A N 1
ATOM 2108 C CA . GLU A 1 272 ? -12.834 9.360 25.133 1.00 86.00 272 GLU A CA 1
ATOM 2109 C C . GLU A 1 272 ? -12.825 7.873 24.784 1.00 86.00 272 GLU A C 1
ATOM 2111 O O . GLU A 1 272 ? -12.308 7.088 25.571 1.00 86.00 272 GLU A O 1
ATOM 2116 N N . VAL A 1 273 ? -13.427 7.487 23.656 1.00 87.31 273 VAL A N 1
ATOM 2117 C CA . VAL A 1 273 ? -13.518 6.100 23.196 1.00 87.31 273 VAL A CA 1
ATOM 2118 C C . VAL A 1 273 ? -12.492 5.895 22.089 1.00 87.31 273 VAL A C 1
ATOM 2120 O O . VAL A 1 273 ? -12.611 6.489 21.014 1.00 87.31 273 VAL A O 1
ATOM 2123 N N . ASP A 1 274 ? -11.495 5.051 22.351 1.00 84.19 274 ASP A N 1
ATOM 2124 C CA . ASP A 1 274 ? -10.468 4.700 21.370 1.00 84.19 274 ASP A CA 1
ATOM 2125 C C . ASP A 1 274 ? -10.972 3.617 20.419 1.00 84.19 274 ASP A C 1
ATOM 2127 O O . ASP A 1 274 ? -10.825 3.753 19.208 1.00 84.19 274 ASP A O 1
ATOM 2131 N N . PHE A 1 275 ? -11.588 2.561 20.962 1.00 85.19 275 PHE A N 1
ATOM 2132 C CA . PHE A 1 275 ? -12.072 1.414 20.192 1.00 85.19 275 PHE A CA 1
ATOM 2133 C C . PHE A 1 275 ? -13.445 0.952 20.680 1.00 85.19 275 PHE A C 1
ATOM 2135 O O . PHE A 1 275 ? -13.749 1.011 21.869 1.00 85.19 275 PHE A O 1
ATOM 2142 N N . ILE A 1 276 ? -14.255 0.449 19.759 1.00 86.81 276 ILE A N 1
ATOM 2143 C CA . ILE A 1 276 ? -15.558 -0.171 19.967 1.00 86.81 276 ILE A CA 1
ATOM 2144 C C . ILE A 1 276 ? -15.462 -1.578 19.400 1.00 86.81 276 ILE A C 1
ATOM 2146 O O . ILE A 1 276 ? -15.063 -1.756 18.257 1.00 86.81 276 ILE A O 1
ATOM 2150 N N . ILE A 1 277 ? -15.827 -2.578 20.187 1.00 85.12 277 ILE A N 1
ATOM 2151 C CA . ILE A 1 277 ? -15.884 -3.968 19.749 1.00 85.12 277 ILE A CA 1
ATOM 2152 C C . ILE A 1 277 ? -17.346 -4.389 19.766 1.00 85.12 277 ILE A C 1
ATOM 2154 O O . ILE A 1 277 ? -17.983 -4.396 20.825 1.00 85.12 277 ILE A O 1
ATOM 2158 N N . LEU A 1 278 ? -17.869 -4.720 18.590 1.00 83.75 278 LEU A N 1
ATOM 2159 C CA . LEU A 1 278 ? -19.181 -5.328 18.431 1.00 83.75 278 LEU A CA 1
ATOM 2160 C C . LEU A 1 278 ? -19.089 -6.800 18.835 1.00 83.75 278 LEU A C 1
ATOM 2162 O O . LEU A 1 278 ? -18.054 -7.442 18.651 1.00 83.75 278 LEU A O 1
ATOM 2166 N N . LYS A 1 279 ? -20.145 -7.323 19.458 1.00 71.19 279 LYS A N 1
ATOM 2167 C CA . LYS A 1 279 ? -20.128 -8.656 20.059 1.00 71.19 279 LYS A CA 1
ATOM 2168 C C . LYS A 1 279 ? -19.732 -9.746 19.070 1.00 71.19 279 LYS A C 1
ATOM 2170 O O . LYS A 1 279 ? -20.153 -9.767 17.922 1.00 71.19 279 LYS A O 1
ATOM 2175 N N . CYS A 1 280 ? -18.970 -10.676 19.621 1.00 55.69 280 CYS A N 1
ATOM 2176 C CA . CYS A 1 280 ? -18.278 -11.756 18.948 1.00 55.69 280 CYS A CA 1
ATOM 2177 C C . CYS A 1 280 ? -18.659 -13.087 19.633 1.00 55.69 280 CYS A C 1
ATOM 2179 O O . CYS A 1 280 ? -19.488 -13.846 19.140 1.00 55.69 280 CYS A O 1
ATOM 2181 N N . GLU A 1 281 ? -18.241 -13.265 20.895 1.00 61.50 281 GLU A N 1
ATOM 2182 C CA . GLU A 1 281 ? -18.629 -14.422 21.720 1.00 61.50 281 GLU A CA 1
ATOM 2183 C C . GLU A 1 281 ? -19.150 -13.977 23.097 1.00 61.50 281 GLU A C 1
ATOM 2185 O O . GLU A 1 281 ? -20.347 -14.004 23.398 1.00 61.50 281 GLU A O 1
ATOM 2190 N N . SER A 1 282 ? -18.231 -13.526 23.958 1.00 76.31 282 SER A N 1
ATOM 2191 C CA . SER A 1 282 ? -18.494 -13.017 25.301 1.00 76.31 282 SER A CA 1
ATOM 2192 C C . SER A 1 282 ? -17.383 -12.061 25.739 1.00 76.31 282 SER A C 1
ATOM 2194 O O . SER A 1 282 ? -16.226 -12.212 25.343 1.00 76.31 282 SER A O 1
ATOM 2196 N N . LEU A 1 283 ? -17.712 -11.115 26.627 1.00 77.75 283 LEU A N 1
ATOM 2197 C CA . LEU A 1 283 ? -16.732 -10.193 27.220 1.00 77.75 283 LEU A CA 1
ATOM 2198 C C . LEU A 1 283 ? -15.566 -10.948 27.886 1.00 77.75 283 LEU A C 1
ATOM 2200 O O . LEU A 1 283 ? -14.433 -10.481 27.882 1.00 77.75 283 LEU A O 1
ATOM 2204 N N . LYS A 1 284 ? -15.832 -12.149 28.410 1.00 79.44 284 LYS A N 1
ATOM 2205 C CA . LYS A 1 284 ? -14.816 -13.020 29.000 1.00 79.44 284 LYS A CA 1
ATOM 2206 C C . LYS A 1 284 ? -13.757 -13.460 27.992 1.00 79.44 284 LYS A C 1
ATOM 2208 O O . LYS A 1 284 ? -12.574 -13.281 28.265 1.00 79.44 284 LYS A O 1
ATOM 2213 N N . ASN A 1 285 ? -14.166 -13.975 26.836 1.00 76.12 285 ASN A N 1
ATOM 2214 C CA . ASN A 1 285 ? -13.221 -14.451 25.823 1.00 76.12 285 ASN A CA 1
ATOM 2215 C C . ASN A 1 285 ? -12.389 -13.295 25.264 1.00 76.12 285 ASN A C 1
ATOM 2217 O O . ASN A 1 285 ? -11.175 -13.429 25.120 1.00 76.12 285 ASN A O 1
ATOM 2221 N N . LEU A 1 286 ? -13.004 -12.122 25.067 1.00 78.88 286 LEU A N 1
ATOM 2222 C CA . LEU A 1 286 ? -12.258 -10.914 24.730 1.00 78.88 286 LEU A CA 1
ATOM 2223 C C . LEU A 1 286 ? -11.167 -10.635 25.775 1.00 78.88 286 LEU A C 1
ATOM 2225 O O . LEU A 1 286 ? -9.995 -10.523 25.418 1.00 78.88 286 LEU A O 1
ATOM 2229 N N . CYS A 1 287 ? -11.528 -10.579 27.061 1.00 82.19 287 CYS A N 1
ATOM 2230 C CA . CYS A 1 287 ? -10.577 -10.328 28.143 1.00 82.19 287 CYS A CA 1
ATOM 2231 C C . CYS A 1 287 ? -9.451 -11.373 28.213 1.00 82.19 287 CYS A C 1
ATOM 2233 O O . CYS A 1 287 ? -8.324 -11.015 28.544 1.00 82.19 287 CYS A O 1
ATOM 2235 N N . GLU A 1 288 ? -9.702 -12.637 27.865 1.00 80.75 288 GLU A N 1
ATOM 2236 C CA . GLU A 1 288 ? -8.659 -13.671 27.781 1.00 80.75 288 GLU A CA 1
ATOM 2237 C C . GLU A 1 288 ? -7.692 -13.445 26.604 1.00 80.75 288 GLU A C 1
ATOM 2239 O O . GLU A 1 288 ? -6.486 -13.702 26.729 1.00 80.75 288 GLU A O 1
ATOM 2244 N N . ILE A 1 289 ? -8.208 -12.941 25.478 1.00 76.19 289 ILE A N 1
ATOM 2245 C CA . ILE A 1 289 ? -7.453 -12.721 24.239 1.00 76.19 289 ILE A CA 1
ATOM 2246 C C . ILE A 1 289 ? -6.564 -11.485 24.328 1.00 76.19 289 ILE A C 1
ATOM 2248 O O . ILE A 1 289 ? -5.383 -11.562 23.961 1.00 76.19 289 ILE A O 1
ATOM 2252 N N . ILE A 1 290 ? -7.126 -10.360 24.780 1.00 78.56 290 ILE A N 1
ATOM 2253 C CA . ILE A 1 290 ? -6.395 -9.092 24.850 1.00 78.56 290 ILE A CA 1
ATOM 2254 C C . ILE A 1 290 ? -5.680 -8.954 26.204 1.00 78.56 290 ILE A C 1
ATOM 2256 O O . ILE A 1 290 ? -4.478 -8.712 26.209 1.00 78.56 290 ILE A O 1
ATOM 2260 N N . ARG A 1 291 ? -6.314 -9.315 27.330 1.00 84.31 291 ARG A N 1
ATOM 2261 C CA . ARG A 1 291 ? -5.817 -9.126 28.715 1.00 84.31 291 ARG A CA 1
ATOM 2262 C C . ARG A 1 291 ? -5.740 -7.647 29.120 1.00 84.31 291 ARG A C 1
ATOM 2264 O O . ARG A 1 291 ? -4.642 -7.105 29.251 1.00 84.31 291 ARG A O 1
ATOM 2271 N N . PRO A 1 292 ? -6.898 -6.993 29.312 1.00 86.50 292 PRO A N 1
ATOM 2272 C CA . PRO A 1 292 ? -6.948 -5.603 29.754 1.00 86.50 292 PRO A CA 1
ATOM 2273 C C . PRO A 1 292 ? -6.463 -5.452 31.198 1.00 86.50 292 PRO A C 1
ATOM 2275 O O . PRO A 1 292 ? -6.488 -6.404 31.977 1.00 86.50 292 PRO A O 1
ATOM 2278 N N . GLU A 1 293 ? -6.046 -4.240 31.559 1.00 85.62 293 GLU A N 1
ATOM 2279 C CA . GLU A 1 293 ? -5.592 -3.930 32.921 1.00 85.62 293 GLU A CA 1
ATOM 2280 C C . GLU A 1 293 ? -6.772 -3.792 33.889 1.00 85.62 293 GLU A C 1
ATOM 2282 O O . GLU A 1 293 ? -6.718 -4.254 35.024 1.00 85.62 293 GLU A O 1
ATOM 2287 N N . GLU A 1 294 ? -7.852 -3.172 33.414 1.00 88.00 294 GLU A N 1
ATOM 2288 C CA . GLU A 1 294 ? -9.087 -2.965 34.162 1.00 88.00 294 GLU A CA 1
ATOM 2289 C C . GLU A 1 294 ? -10.282 -3.308 33.271 1.00 88.00 294 GLU A C 1
ATOM 2291 O O . GLU A 1 294 ? -10.286 -3.016 32.068 1.00 88.00 294 GLU A O 1
ATOM 2296 N N . VAL A 1 295 ? -11.312 -3.898 33.872 1.00 88.62 295 VAL A N 1
ATOM 2297 C CA . VAL A 1 295 ? -12.580 -4.191 33.205 1.00 88.62 295 VAL A CA 1
ATOM 2298 C C . VAL A 1 295 ? -13.701 -3.582 34.023 1.00 88.62 295 VAL A C 1
ATOM 2300 O O . VAL A 1 295 ? -13.795 -3.808 35.227 1.00 88.62 295 VAL A O 1
ATOM 2303 N N . TYR A 1 296 ? -14.571 -2.834 33.361 1.00 89.56 296 TYR A N 1
ATOM 2304 C CA . TYR A 1 296 ? -15.753 -2.250 33.965 1.00 89.56 296 TYR A CA 1
ATOM 2305 C C . TYR A 1 296 ? -17.014 -2.681 33.228 1.00 89.56 296 TYR A C 1
ATOM 2307 O O . TYR A 1 296 ? -16.987 -2.972 32.033 1.00 89.56 296 TYR A O 1
ATOM 2315 N N . VAL A 1 297 ? -18.140 -2.659 33.930 1.00 88.56 297 VAL A N 1
ATOM 2316 C CA . VAL A 1 297 ? -19.480 -2.763 33.343 1.00 88.56 297 VAL A CA 1
ATOM 2317 C C . VAL A 1 297 ? -20.395 -1.716 33.954 1.00 88.56 297 VAL A C 1
ATOM 2319 O O . VAL A 1 297 ? -20.176 -1.273 35.084 1.00 88.56 297 VAL A O 1
ATOM 2322 N N . ILE A 1 298 ? -21.437 -1.337 33.217 1.00 83.75 298 ILE A N 1
ATOM 2323 C CA . ILE A 1 298 ? -22.514 -0.508 33.760 1.00 83.75 298 ILE A CA 1
ATOM 2324 C C . ILE A 1 298 ? -23.702 -1.385 34.131 1.00 83.75 298 ILE A C 1
ATOM 2326 O O . ILE A 1 298 ? -24.192 -2.188 33.328 1.00 83.75 298 ILE A O 1
ATOM 2330 N N . LYS A 1 299 ? -24.164 -1.212 35.368 1.00 79.44 299 LYS A N 1
ATOM 2331 C CA . LYS A 1 299 ? -25.394 -1.805 35.886 1.00 79.44 299 LYS A CA 1
ATOM 2332 C C . LYS A 1 299 ? -26.135 -0.735 36.675 1.00 79.44 299 LYS A C 1
ATOM 2334 O O . LYS A 1 299 ? -25.541 -0.120 37.555 1.00 79.44 299 LYS A O 1
ATOM 2339 N N . ASP A 1 300 ? -27.401 -0.508 36.335 1.00 77.50 300 ASP A N 1
ATOM 2340 C CA . ASP A 1 300 ? -28.257 0.492 36.988 1.00 77.50 300 ASP A CA 1
ATOM 2341 C C . ASP A 1 300 ? -27.602 1.893 37.053 1.00 77.50 300 ASP A C 1
ATOM 2343 O O . ASP A 1 300 ? -27.544 2.514 38.112 1.00 77.50 300 ASP A O 1
ATOM 2347 N N . ASP A 1 301 ? -27.038 2.362 35.927 1.00 76.88 301 ASP A N 1
ATOM 2348 C CA . ASP A 1 301 ? -26.285 3.629 35.787 1.00 76.88 301 ASP A CA 1
ATOM 2349 C C . ASP A 1 301 ? -25.035 3.772 36.685 1.00 76.88 301 ASP A C 1
ATOM 2351 O O . ASP A 1 301 ? -24.424 4.842 36.761 1.00 76.88 301 ASP A O 1
ATOM 2355 N N . MET A 1 302 ? -24.603 2.691 37.339 1.00 80.19 302 MET A N 1
ATOM 2356 C CA . MET A 1 302 ? -23.420 2.668 38.194 1.00 80.19 302 MET A CA 1
ATOM 2357 C C . MET A 1 302 ? -22.269 1.926 37.518 1.00 80.19 302 MET A C 1
ATOM 2359 O O . MET A 1 302 ? -22.438 0.842 36.954 1.00 80.19 302 MET A O 1
ATOM 2363 N N . LEU A 1 303 ? -21.073 2.514 37.606 1.00 84.88 303 LEU A N 1
ATOM 2364 C CA . LEU A 1 303 ? -19.840 1.913 37.109 1.00 84.88 303 LEU A CA 1
ATOM 2365 C C . LEU A 1 303 ? -19.329 0.867 38.107 1.00 84.88 303 LEU A C 1
ATOM 2367 O O . LEU A 1 303 ? -18.980 1.207 39.238 1.00 84.88 303 LEU A O 1
ATOM 2371 N N . ILE A 1 304 ? -19.250 -0.387 37.673 1.00 86.56 304 ILE A N 1
ATOM 2372 C CA . ILE A 1 304 ? -18.786 -1.517 38.482 1.00 86.56 304 ILE A CA 1
ATOM 2373 C C . ILE A 1 304 ? -17.458 -2.013 37.916 1.00 86.56 304 ILE A C 1
ATOM 2375 O O . ILE A 1 304 ? -17.367 -2.294 36.724 1.00 86.56 304 ILE A O 1
ATOM 2379 N N . SER A 1 305 ? -16.439 -2.122 38.771 1.00 86.25 305 SER A N 1
ATOM 2380 C CA . SER A 1 305 ? -15.154 -2.750 38.436 1.00 86.25 305 SER A CA 1
ATOM 2381 C C . SER A 1 305 ? -15.267 -4.265 38.580 1.00 86.25 305 SER A C 1
ATOM 2383 O O . SER A 1 305 ? -15.771 -4.741 39.595 1.00 86.25 305 SER A O 1
ATOM 2385 N N . LEU A 1 306 ? -14.794 -5.013 37.587 1.00 81.81 306 LEU A N 1
ATOM 2386 C CA . LEU A 1 306 ? -14.705 -6.470 37.627 1.00 81.81 306 LEU A CA 1
ATOM 2387 C C . LEU A 1 306 ? -13.257 -6.848 37.939 1.00 81.81 306 LEU A C 1
ATOM 2389 O O . LEU A 1 306 ? -12.379 -6.727 37.087 1.00 81.81 306 LEU A O 1
ATOM 2393 N N . GLU A 1 307 ? -13.004 -7.259 39.180 1.00 69.38 307 GLU A N 1
ATOM 2394 C CA . GLU A 1 307 ? -11.660 -7.618 39.648 1.00 69.38 307 GLU A CA 1
ATOM 2395 C C . GLU A 1 307 ? -11.305 -9.075 39.311 1.00 69.38 307 GLU A C 1
ATOM 2397 O O . GLU A 1 307 ? -10.123 -9.388 39.165 1.00 69.38 307 GLU A O 1
ATOM 2402 N N . ASN A 1 308 ? -12.299 -9.963 39.130 1.00 61.44 308 ASN A N 1
ATOM 2403 C CA . ASN A 1 308 ? -12.072 -11.377 38.820 1.00 61.44 308 ASN A CA 1
ATOM 2404 C C . ASN A 1 308 ? -12.783 -11.854 37.535 1.00 61.44 308 ASN A C 1
ATOM 2406 O O . ASN A 1 308 ? -13.929 -11.484 37.274 1.00 61.44 308 ASN A O 1
ATOM 2410 N N . PRO A 1 309 ? -12.182 -12.789 36.764 1.00 50.41 309 PRO A N 1
ATOM 2411 C CA . PRO A 1 309 ? -12.823 -13.399 35.592 1.00 50.41 309 PRO A CA 1
ATOM 2412 C C . PRO A 1 309 ? -14.126 -14.160 35.898 1.00 50.41 309 PRO A C 1
ATOM 2414 O O . PRO A 1 309 ? -14.925 -14.403 34.994 1.00 50.41 309 PRO A O 1
ATOM 2417 N N . SER A 1 310 ? -14.337 -14.567 37.154 1.00 52.50 310 SER A N 1
ATOM 2418 C CA . SER A 1 310 ? -15.567 -15.206 37.638 1.00 52.50 310 SER A CA 1
ATOM 2419 C C . SER A 1 310 ? -16.768 -14.262 37.638 1.00 52.50 310 SER A C 1
ATOM 2421 O O . SER A 1 310 ? -17.884 -14.711 37.394 1.00 52.50 310 SER A O 1
ATOM 2423 N N . ASP A 1 311 ? -16.542 -12.961 37.824 1.00 58.84 311 ASP A N 1
ATOM 2424 C CA . ASP A 1 311 ? -17.605 -11.952 37.926 1.00 58.84 311 ASP A CA 1
ATOM 2425 C C . ASP A 1 311 ? -18.308 -11.747 36.567 1.00 58.84 311 ASP A C 1
ATOM 2427 O O . ASP A 1 311 ? -19.452 -11.302 36.483 1.00 58.84 311 ASP A O 1
ATOM 2431 N N . LEU A 1 312 ? -17.650 -12.163 35.478 1.00 55.12 312 LEU A N 1
ATOM 2432 C CA . LEU A 1 312 ? -18.196 -12.181 34.119 1.00 55.12 312 LEU A CA 1
ATOM 2433 C C . LEU A 1 312 ? -19.225 -13.304 33.895 1.00 55.12 312 LEU A C 1
ATOM 2435 O O . LEU A 1 312 ? -20.073 -13.172 33.012 1.00 55.12 312 LEU A O 1
ATOM 2439 N N . LEU A 1 313 ? -19.176 -14.394 34.675 1.00 48.19 313 LEU A N 1
ATOM 2440 C CA . LEU A 1 313 ? -20.138 -15.503 34.587 1.00 48.19 313 LEU A CA 1
ATOM 2441 C C . LEU A 1 313 ? -21.482 -15.156 35.242 1.00 48.19 313 LEU A C 1
ATOM 2443 O O . LEU A 1 313 ? -22.522 -15.604 34.768 1.00 48.19 313 LEU A O 1
ATOM 2447 N N . GLU A 1 314 ? -21.489 -14.334 36.293 1.00 49.06 314 GLU A N 1
ATOM 2448 C CA . GLU A 1 314 ? -22.739 -13.892 36.931 1.00 49.06 314 GLU A CA 1
ATOM 2449 C C . GLU A 1 314 ? -23.545 -12.941 36.031 1.00 49.06 314 GLU A C 1
ATOM 2451 O O . GLU A 1 314 ? -24.776 -12.923 36.075 1.00 49.06 314 GLU A O 1
ATOM 2456 N N . LEU A 1 315 ? -22.864 -12.193 35.158 1.00 48.94 315 LEU A N 1
ATOM 2457 C CA . LEU A 1 315 ? -23.481 -11.244 34.228 1.00 48.94 315 LEU A CA 1
ATOM 2458 C C . LEU A 1 315 ? -24.161 -11.913 33.021 1.00 48.94 315 LEU A C 1
ATOM 2460 O O . LEU A 1 315 ? -25.081 -11.322 32.459 1.00 48.94 315 LEU A O 1
ATOM 2464 N N . SER A 1 316 ? -23.757 -13.126 32.619 1.00 42.78 316 SER A N 1
ATOM 2465 C CA . SER A 1 316 ? -24.359 -13.835 31.474 1.00 42.78 316 SER A CA 1
ATOM 2466 C C . SER A 1 316 ? -25.689 -14.521 31.806 1.00 42.78 316 SER A C 1
ATOM 2468 O O . SER A 1 316 ? -26.500 -14.759 30.914 1.00 42.78 316 SER A O 1
ATOM 2470 N N . MET A 1 317 ? -25.951 -14.808 33.086 1.00 35.91 317 MET A N 1
ATOM 2471 C CA . MET A 1 317 ? -27.177 -15.488 33.521 1.00 35.91 317 MET A CA 1
ATOM 2472 C C . MET A 1 317 ? -28.381 -14.548 33.699 1.00 35.91 317 MET A C 1
ATOM 2474 O O . MET A 1 317 ? -29.504 -15.019 33.867 1.00 35.91 317 MET A O 1
ATOM 2478 N N . ALA A 1 318 ? -28.183 -13.227 33.638 1.00 36.72 318 ALA A N 1
ATOM 2479 C CA . ALA A 1 318 ? -29.218 -12.245 33.969 1.00 36.72 318 ALA A CA 1
ATOM 2480 C C . ALA A 1 318 ? -30.213 -11.920 32.831 1.00 36.72 318 ALA A C 1
ATOM 2482 O O . ALA A 1 318 ? -31.194 -11.224 33.079 1.00 36.72 318 ALA A O 1
ATOM 2483 N N . SER A 1 319 ? -30.015 -12.418 31.605 1.00 35.78 319 SER A N 1
ATOM 2484 C CA . SER A 1 319 ? -30.833 -12.029 30.438 1.00 35.78 319 SER A CA 1
ATOM 2485 C C . SER A 1 319 ? -31.315 -13.192 29.562 1.00 35.78 319 SER A C 1
ATOM 2487 O O . SER A 1 319 ? -31.605 -13.008 28.382 1.00 35.78 319 SER A O 1
ATOM 2489 N N . THR A 1 320 ? -31.501 -14.392 30.124 1.00 31.86 320 THR A N 1
ATOM 2490 C CA . THR A 1 320 ? -32.191 -15.464 29.381 1.00 31.86 320 THR A CA 1
ATOM 2491 C C . THR A 1 320 ? -33.703 -15.375 29.608 1.00 31.86 320 THR A C 1
ATOM 2493 O O . THR A 1 320 ? -34.264 -16.072 30.453 1.00 31.86 320 THR A O 1
ATOM 2496 N N . ILE A 1 321 ? -34.395 -14.517 28.852 1.00 34.66 321 ILE A N 1
ATOM 2497 C CA . ILE A 1 321 ? -35.851 -14.645 28.691 1.00 34.66 321 ILE A CA 1
ATOM 2498 C C . ILE A 1 321 ? -36.078 -15.909 27.861 1.00 34.66 321 ILE A C 1
ATOM 2500 O O . ILE A 1 321 ? -35.938 -15.897 26.641 1.00 34.66 321 ILE A O 1
ATOM 2504 N N . ILE A 1 322 ? -36.393 -17.021 28.527 1.00 33.75 322 ILE A N 1
ATOM 2505 C CA . ILE A 1 322 ? -36.765 -18.266 27.850 1.00 33.75 322 ILE A CA 1
ATOM 2506 C C . ILE A 1 322 ? -38.059 -17.988 27.062 1.00 33.75 322 ILE A C 1
ATOM 2508 O O . ILE A 1 322 ? -39.073 -17.637 27.676 1.00 33.75 322 ILE A O 1
ATOM 2512 N N . PRO A 1 323 ? -38.074 -18.138 25.724 1.00 30.38 323 PRO A N 1
ATOM 2513 C CA . PRO A 1 323 ? -39.286 -17.957 24.935 1.00 30.38 323 PRO A CA 1
ATOM 2514 C C . PRO A 1 323 ? -40.388 -18.894 25.446 1.00 30.38 323 PRO A C 1
ATOM 2516 O O . PRO A 1 323 ? -40.134 -20.079 25.664 1.00 30.38 323 PRO A O 1
ATOM 2519 N N . LYS A 1 324 ? -41.632 -18.409 25.590 1.00 35.25 324 LYS A N 1
ATOM 2520 C CA . LYS A 1 324 ? -42.792 -19.225 26.032 1.00 35.25 324 LYS A CA 1
ATOM 2521 C C . LYS A 1 324 ? -42.969 -20.531 25.237 1.00 35.25 324 LYS A C 1
ATOM 2523 O O . LYS A 1 324 ? -43.545 -21.484 25.748 1.00 35.25 324 LYS A O 1
ATOM 2528 N N . GLN A 1 325 ? -42.446 -20.591 24.013 1.00 32.12 325 GLN A N 1
ATOM 2529 C CA . GLN A 1 325 ? -42.455 -21.779 23.157 1.00 32.12 325 GLN A CA 1
ATOM 2530 C C . GLN A 1 325 ? -41.534 -22.911 23.665 1.00 32.12 325 GLN A C 1
ATOM 2532 O O . GLN A 1 325 ? -41.839 -24.076 23.426 1.00 32.12 325 GLN A O 1
ATOM 2537 N N . LEU A 1 326 ? -40.475 -22.610 24.434 1.00 33.50 326 LEU A N 1
ATOM 2538 C CA . LEU A 1 326 ? -39.596 -23.619 25.049 1.00 33.50 326 LEU A CA 1
ATOM 2539 C C . LEU A 1 326 ? -40.108 -24.165 26.396 1.00 33.50 326 LEU A C 1
ATOM 2541 O O . LEU A 1 326 ? -39.669 -25.236 26.813 1.00 33.50 326 LEU A O 1
ATOM 2545 N N . GLN A 1 327 ? -41.073 -23.511 27.061 1.00 36.34 327 GLN A N 1
ATOM 2546 C CA . GLN A 1 327 ? -41.687 -24.058 28.287 1.00 36.34 327 GLN A CA 1
ATOM 2547 C C . GLN A 1 327 ? -42.479 -25.353 28.022 1.00 36.34 327 GLN A C 1
ATOM 2549 O O . GLN A 1 327 ? -42.544 -26.221 28.890 1.00 36.34 327 GLN A O 1
ATOM 2554 N N . PHE A 1 328 ? -43.019 -25.529 26.811 1.00 35.44 328 PHE A N 1
ATOM 2555 C CA . PHE A 1 328 ? -43.747 -26.744 26.418 1.00 35.44 328 PHE A CA 1
ATOM 2556 C C . PHE A 1 328 ? -42.827 -27.968 26.239 1.00 35.44 328 PHE A C 1
ATOM 2558 O O . PHE A 1 328 ? -43.238 -29.104 26.486 1.00 35.44 328 PHE A O 1
ATOM 2565 N N . LEU A 1 329 ? -41.564 -27.744 25.859 1.00 33.41 329 LEU A N 1
ATOM 2566 C CA . LEU A 1 329 ? -40.556 -28.799 25.698 1.00 33.41 329 LEU A CA 1
ATOM 2567 C C . LEU A 1 329 ? -39.990 -29.286 27.043 1.00 33.41 329 LEU A C 1
ATOM 2569 O O . LEU A 1 329 ? -39.656 -30.458 27.177 1.00 33.41 329 LEU A O 1
ATOM 2573 N N . LEU A 1 330 ? -39.950 -28.427 28.065 1.00 36.62 330 LEU A N 1
ATOM 2574 C CA . LEU A 1 330 ? -39.507 -28.807 29.415 1.00 36.62 330 LEU A CA 1
ATOM 2575 C C . LEU A 1 330 ? -40.608 -29.523 30.224 1.00 36.62 330 LEU A C 1
ATOM 2577 O O . LEU A 1 330 ? -40.308 -30.397 31.037 1.00 36.62 330 LEU A O 1
ATOM 2581 N N . ALA A 1 331 ? -41.886 -29.228 29.957 1.00 38.03 331 ALA A N 1
ATOM 2582 C CA . ALA A 1 331 ? -43.022 -29.931 30.567 1.00 38.03 331 ALA A CA 1
ATOM 2583 C C . ALA A 1 331 ? -43.263 -31.344 29.990 1.00 38.03 331 ALA A C 1
ATOM 2585 O O . ALA A 1 331 ? -43.933 -32.156 30.620 1.00 38.03 331 ALA A O 1
ATOM 2586 N N . SER A 1 332 ? -42.718 -31.654 28.808 1.00 36.22 332 SER A N 1
ATOM 2587 C CA . SER A 1 332 ? -42.847 -32.970 28.155 1.00 36.22 332 SER A CA 1
ATOM 2588 C C . SER A 1 332 ? -41.670 -33.916 28.422 1.00 36.22 332 SER A C 1
ATOM 2590 O O . SER A 1 332 ? -41.780 -35.108 28.153 1.00 36.22 332 SER A O 1
ATOM 2592 N N . GLN A 1 333 ? -40.567 -33.428 29.003 1.00 38.22 333 GLN A N 1
ATOM 2593 C CA . GLN A 1 333 ? -39.446 -34.276 29.436 1.00 38.22 333 GLN A CA 1
ATOM 2594 C C . GLN A 1 333 ? -39.589 -34.810 30.869 1.00 38.22 333 GLN A C 1
ATOM 2596 O O . GLN A 1 333 ? -38.904 -35.759 31.237 1.00 38.22 333 GLN A O 1
ATOM 2601 N N . SER A 1 334 ? -40.511 -34.264 31.666 1.00 37.75 334 SER A N 1
ATOM 2602 C CA . SER A 1 334 ? -40.795 -34.737 33.031 1.00 37.75 334 SER A CA 1
ATOM 2603 C C . SER A 1 334 ? -41.775 -35.921 33.087 1.00 37.75 334 SER A C 1
ATOM 2605 O O . SER A 1 334 ? -41.946 -36.509 34.150 1.00 37.75 334 SER A O 1
ATOM 2607 N N . SER A 1 335 ? -42.380 -36.320 31.960 1.00 39.62 335 SER A N 1
ATOM 2608 C CA . SER A 1 335 ? -43.291 -37.474 31.860 1.00 39.62 335 SER A CA 1
ATOM 2609 C C . SER A 1 335 ? -42.665 -38.733 31.239 1.00 39.62 335 SER A C 1
ATOM 2611 O O . SER A 1 335 ? -43.363 -39.728 31.076 1.00 39.62 335 SER A O 1
ATOM 2613 N N . LEU A 1 336 ? -41.366 -38.717 30.909 1.00 41.00 336 LEU A N 1
ATOM 2614 C CA . LEU A 1 336 ? -40.667 -39.826 30.232 1.00 41.00 336 LEU A CA 1
ATOM 2615 C C . LEU A 1 336 ? -39.518 -40.450 31.053 1.00 41.00 336 LEU A C 1
ATOM 2617 O O . LEU A 1 336 ? -38.768 -41.265 30.527 1.00 41.00 336 LEU A O 1
ATOM 2621 N N . GLN A 1 337 ? -39.380 -40.111 32.340 1.00 41.06 337 GLN A N 1
ATOM 2622 C CA . GLN A 1 337 ? -38.407 -40.735 33.258 1.00 41.06 337 GLN A CA 1
ATOM 2623 C C . GLN A 1 337 ? -39.084 -41.391 34.467 1.00 41.06 337 GLN A C 1
ATOM 2625 O O . GLN A 1 337 ? -38.738 -41.135 35.618 1.00 41.06 337 GLN A O 1
ATOM 2630 N N . GLY A 1 338 ? -40.071 -42.239 34.202 1.00 46.38 338 GLY A N 1
ATOM 2631 C CA . GLY A 1 338 ? -40.762 -42.984 35.243 1.00 46.38 338 GLY A CA 1
ATOM 2632 C C . GLY A 1 338 ? -41.487 -44.201 34.701 1.00 46.38 338 GLY A C 1
ATOM 2633 O O . GLY A 1 338 ? -42.692 -44.272 34.870 1.00 46.38 338 GLY A O 1
ATOM 2634 N N . GLU A 1 339 ? -40.776 -45.108 34.031 1.00 39.00 339 GLU A N 1
ATOM 2635 C CA . GLU A 1 339 ? -41.117 -46.534 33.947 1.00 39.00 339 GLU A CA 1
ATOM 2636 C C . GLU A 1 339 ? -39.941 -47.303 33.313 1.00 39.00 339 GLU A C 1
ATOM 2638 O O . GLU A 1 339 ? -39.306 -46.823 32.376 1.00 39.00 339 GLU A O 1
ATOM 2643 N N . ASP A 1 340 ? -39.687 -48.483 33.878 1.00 36.50 340 ASP A N 1
ATOM 2644 C CA . ASP A 1 340 ? -38.799 -49.574 33.456 1.00 36.50 340 ASP A CA 1
ATOM 2645 C C . ASP A 1 340 ? -37.352 -49.683 34.003 1.00 36.50 340 ASP A C 1
ATOM 2647 O O . ASP A 1 340 ? -36.404 -49.058 33.525 1.00 36.50 340 ASP A O 1
ATOM 2651 N N . ALA A 1 341 ? -37.265 -50.669 34.919 1.00 36.91 341 ALA A N 1
ATOM 2652 C CA . ALA A 1 341 ? -36.158 -51.506 35.416 1.00 36.91 341 ALA A CA 1
ATOM 2653 C C . ALA A 1 341 ? -35.328 -51.023 36.618 1.00 36.91 341 ALA A C 1
ATOM 2655 O O . ALA A 1 341 ? -34.331 -50.289 36.437 1.00 36.91 341 ALA A O 1
#